Protein AF-A0A151LWP5-F1 (afdb_monomer)

Sequence (254 aa):
MNKKCLIKYIIIILLFCLIINRYRTVNIYNNEYKIKNNICFVYPYTHKYNEKRNSYLYAHYNRNNSLINTRRNNFLDKQNDNVTDYIYGLNSVYSVLKKNERTIEEVIVNKNIKLNRKIHKQNYEYIFEELKKRNVSIKYMEKYKMNELVGGFPHNDIIMKTNYRYMNNYKDFIKNIKQLPNKNNIFICLHDVYDNMNIGNVCRSIFFFGGHTIFLKKKKKINEKKNTVKIDTPILHSSVGSSEFLNFYHINNM

pLDDT: mean 79.85, std 20.79, range [30.39, 98.62]

Solvent-accessible surface area (backbone atoms only — not comparable to full-atom values): 14268 Å² total; per-residue (Å²): 134,65,70,72,57,57,53,53,53,52,52,51,51,51,52,49,51,51,49,51,51,49,52,49,51,50,48,49,52,53,44,50,51,48,50,67,71,56,61,66,88,76,69,95,70,88,68,96,77,51,62,64,59,53,51,49,52,50,52,50,51,50,51,52,49,51,54,43,50,52,35,36,51,54,40,54,56,56,45,70,78,46,72,64,33,73,36,38,18,57,49,27,46,42,32,49,62,72,66,63,82,67,61,72,67,38,33,41,32,33,64,83,67,59,62,93,77,41,92,63,38,69,59,52,52,53,44,55,51,50,32,60,77,68,70,50,49,75,44,73,37,57,62,70,59,53,30,61,74,51,17,62,54,78,24,75,63,33,36,33,37,26,54,66,53,65,38,42,56,45,67,60,50,67,74,44,57,87,70,52,91,59,93,76,70,46,74,45,75,42,76,90,72,78,53,44,53,60,54,6,47,48,34,33,53,35,47,73,74,59,27,50,41,39,35,37,56,58,82,77,57,92,88,63,84,67,89,68,46,75,59,57,52,60,25,27,43,52,12,60,14,38,43,71,76,42,45,46,25,37,35,85,78,130

Structure (mmCIF, N/CA/C/O backbone):
data_AF-A0A151LWP5-F1
#
_entry.id   AF-A0A151LWP5-F1
#
loop_
_atom_site.group_PDB
_atom_site.id
_atom_site.type_symbol
_atom_site.label_atom_id
_atom_site.label_alt_id
_atom_site.label_comp_id
_atom_site.label_asym_id
_atom_site.label_entity_id
_atom_site.label_seq_id
_atom_site.pdbx_PDB_ins_code
_atom_site.Cartn_x
_atom_site.Cartn_y
_atom_site.Cartn_z
_atom_site.occupancy
_atom_site.B_iso_or_equiv
_atom_site.auth_seq_id
_atom_site.auth_comp_id
_atom_site.auth_asym_id
_atom_site.auth_atom_id
_atom_site.pdbx_PDB_model_num
ATOM 1 N N . MET A 1 1 ? 3.432 20.991 -41.723 1.00 52.56 1 MET A N 1
ATOM 2 C CA . MET A 1 1 ? 3.165 21.315 -40.299 1.00 52.56 1 MET A CA 1
ATOM 3 C C . MET A 1 1 ? 2.741 22.776 -40.192 1.00 52.56 1 MET A C 1
ATOM 5 O O . MET A 1 1 ? 3.485 23.648 -40.617 1.00 52.56 1 MET A O 1
ATOM 9 N N . ASN A 1 2 ? 1.519 23.042 -39.723 1.00 49.91 2 ASN A N 1
ATOM 10 C CA . ASN A 1 2 ? 0.893 24.370 -39.771 1.00 49.91 2 ASN A CA 1
ATOM 11 C C . ASN A 1 2 ? 1.612 25.390 -38.865 1.00 49.91 2 ASN A C 1
ATOM 13 O O . ASN A 1 2 ? 1.639 25.209 -37.647 1.00 49.91 2 ASN A O 1
ATOM 17 N N . LYS A 1 3 ? 2.121 26.497 -39.435 1.00 53.81 3 LYS A N 1
ATOM 18 C CA . LYS A 1 3 ? 2.808 27.594 -38.709 1.00 53.81 3 LYS A CA 1
ATOM 19 C C . LYS A 1 3 ? 1.999 28.137 -37.515 1.00 53.81 3 LYS A C 1
ATOM 21 O O . LYS A 1 3 ? 2.580 28.481 -36.491 1.00 53.81 3 LYS A O 1
ATOM 26 N N . LYS A 1 4 ? 0.660 28.118 -37.591 1.00 54.16 4 LYS A N 1
ATOM 27 C CA . LYS A 1 4 ? -0.242 28.496 -36.481 1.00 54.16 4 LYS A CA 1
ATOM 28 C C . LYS A 1 4 ? -0.113 27.600 -35.239 1.00 54.16 4 LYS A C 1
ATOM 30 O O . LYS A 1 4 ? -0.320 28.075 -34.129 1.00 54.16 4 LYS A O 1
ATOM 35 N N . CYS A 1 5 ? 0.228 26.321 -35.406 1.00 50.91 5 CYS A N 1
ATOM 36 C CA . CYS A 1 5 ? 0.358 25.379 -34.294 1.00 50.91 5 CYS A CA 1
ATOM 37 C C . CYS A 1 5 ? 1.673 25.609 -33.531 1.00 50.91 5 CYS A C 1
ATOM 39 O O . CYS A 1 5 ? 1.668 25.679 -32.306 1.00 50.91 5 CYS A O 1
ATOM 41 N N . LEU A 1 6 ? 2.772 25.854 -34.257 1.00 62.44 6 LEU A N 1
ATOM 42 C CA . LEU A 1 6 ? 4.090 26.145 -33.680 1.00 62.44 6 LEU A CA 1
ATOM 43 C C . LEU A 1 6 ? 4.069 27.413 -32.807 1.00 62.44 6 LEU A C 1
ATOM 45 O O . LEU A 1 6 ? 4.574 27.407 -31.688 1.00 62.44 6 LEU A O 1
ATOM 49 N N . ILE A 1 7 ? 3.398 28.469 -33.281 1.00 61.59 7 ILE A N 1
ATOM 50 C CA . ILE A 1 7 ? 3.231 29.732 -32.542 1.00 61.59 7 ILE A CA 1
ATOM 51 C C . ILE A 1 7 ? 2.452 29.509 -31.235 1.00 61.59 7 ILE A C 1
ATOM 53 O O . ILE A 1 7 ? 2.802 30.073 -30.202 1.00 61.59 7 ILE A O 1
ATOM 57 N N . LYS A 1 8 ? 1.443 28.629 -31.243 1.00 59.72 8 LYS A N 1
ATOM 58 C CA . LYS A 1 8 ? 0.633 28.318 -30.056 1.00 59.72 8 LYS A CA 1
ATOM 59 C C . LYS A 1 8 ? 1.445 27.591 -28.974 1.00 59.72 8 LYS A C 1
ATOM 61 O O . LYS A 1 8 ? 1.316 27.925 -27.801 1.00 59.72 8 LYS A O 1
ATOM 66 N N . TYR A 1 9 ? 2.322 26.659 -29.360 1.00 62.75 9 TYR A N 1
ATOM 67 C CA . TYR A 1 9 ? 3.226 25.977 -28.422 1.00 62.75 9 TYR A CA 1
ATOM 68 C C . TYR A 1 9 ? 4.295 26.914 -27.849 1.00 62.75 9 TYR A C 1
ATOM 70 O O . TYR A 1 9 ? 4.561 26.861 -26.652 1.00 62.75 9 TYR A O 1
ATOM 78 N N . ILE A 1 10 ? 4.851 27.814 -28.666 1.00 66.50 10 ILE A N 1
ATOM 79 C CA . ILE A 1 10 ? 5.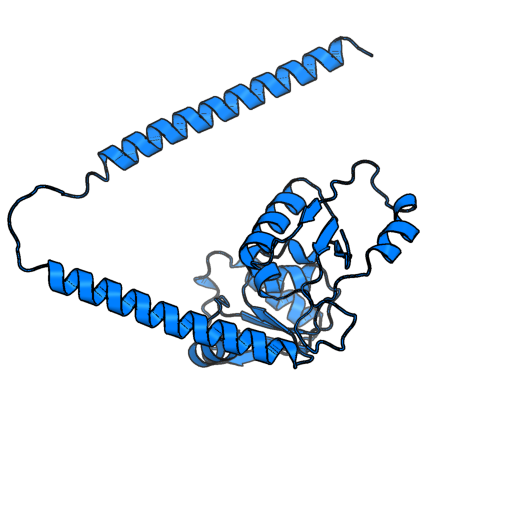821 28.822 -28.207 1.00 66.50 10 ILE A CA 1
ATOM 80 C C . ILE A 1 10 ? 5.180 29.765 -27.179 1.00 66.50 10 ILE A C 1
ATOM 82 O O . ILE A 1 10 ? 5.778 30.029 -26.138 1.00 66.50 10 ILE A O 1
ATOM 86 N N . ILE A 1 11 ? 3.939 30.205 -27.417 1.00 66.69 11 ILE A N 1
ATOM 87 C CA . ILE A 1 11 ? 3.185 31.046 -26.474 1.00 66.69 11 ILE A CA 1
ATOM 88 C C . ILE A 1 11 ? 2.922 30.305 -25.154 1.00 66.69 11 ILE A C 1
ATOM 90 O O . ILE A 1 11 ? 3.101 30.888 -24.088 1.00 66.69 11 ILE A O 1
ATOM 94 N N . ILE A 1 12 ? 2.559 29.017 -25.200 1.00 67.81 12 ILE A N 1
ATOM 95 C CA . ILE A 1 12 ? 2.340 28.200 -23.994 1.00 67.81 12 ILE A CA 1
ATOM 96 C C . ILE A 1 12 ? 3.640 28.022 -23.199 1.00 67.81 12 ILE A C 1
ATOM 98 O O . ILE A 1 12 ? 3.618 28.157 -21.978 1.00 67.81 12 ILE A O 1
ATOM 102 N N . ILE A 1 13 ? 4.773 27.780 -23.867 1.00 67.50 13 ILE A N 1
ATOM 103 C CA . ILE A 1 13 ? 6.088 27.655 -23.218 1.00 67.50 13 ILE A CA 1
ATOM 104 C C . ILE A 1 13 ? 6.502 28.984 -22.569 1.00 67.50 13 ILE A C 1
ATOM 106 O O . ILE A 1 13 ? 6.945 28.988 -21.423 1.00 67.50 13 ILE A O 1
ATOM 110 N N . LEU A 1 14 ? 6.294 30.117 -23.247 1.00 61.38 14 LEU A N 1
ATOM 111 C CA . LEU A 1 14 ? 6.552 31.453 -22.694 1.00 61.38 14 LEU A CA 1
ATOM 112 C C . LEU A 1 14 ? 5.673 31.756 -21.473 1.00 61.38 14 LEU A C 1
ATOM 114 O O . LEU A 1 14 ? 6.184 32.238 -20.463 1.00 61.38 14 LEU A O 1
ATOM 118 N N . LEU A 1 15 ? 4.382 31.415 -21.522 1.00 61.12 15 LEU A N 1
ATOM 119 C CA . LEU A 1 15 ? 3.471 31.523 -20.377 1.00 61.12 15 LEU A CA 1
ATOM 120 C C . LEU A 1 15 ? 3.922 30.639 -19.208 1.00 61.12 15 LEU A C 1
ATOM 122 O O . LEU A 1 15 ? 3.918 31.096 -18.067 1.00 61.12 15 LEU A O 1
ATOM 126 N N . PHE A 1 16 ? 4.379 29.414 -19.476 1.00 61.50 16 PHE A N 1
ATOM 127 C CA . PHE A 1 16 ? 4.900 28.515 -18.445 1.00 61.50 16 PHE A CA 1
ATOM 128 C C . PHE A 1 16 ? 6.198 29.048 -17.817 1.00 61.50 16 PHE A C 1
ATOM 130 O O . PHE A 1 16 ? 6.338 29.033 -16.596 1.00 61.50 16 PHE A O 1
ATOM 137 N N . CYS A 1 17 ? 7.114 29.597 -18.619 1.00 53.47 17 CYS A N 1
ATOM 138 C CA . CYS A 1 17 ? 8.340 30.238 -18.135 1.00 53.47 17 CYS A CA 1
ATOM 139 C C . CYS A 1 17 ? 8.052 31.486 -17.288 1.00 53.47 17 CYS A C 1
ATOM 141 O O . CYS A 1 17 ? 8.691 31.686 -16.255 1.00 53.47 17 CYS A O 1
ATOM 143 N N . LEU A 1 18 ? 7.065 32.302 -17.675 1.00 52.12 18 LEU A N 1
ATOM 144 C CA . LEU A 1 18 ? 6.624 33.462 -16.894 1.00 52.12 18 LEU A CA 1
ATOM 145 C C . LEU A 1 18 ? 5.989 33.040 -15.564 1.00 52.12 18 LEU A C 1
ATOM 147 O O . LEU A 1 18 ? 6.265 33.656 -14.536 1.00 52.12 18 LEU A O 1
ATOM 151 N N . ILE A 1 19 ? 5.197 31.964 -15.557 1.00 59.41 19 ILE A N 1
ATOM 152 C CA . ILE A 1 19 ? 4.619 31.391 -14.337 1.00 59.41 19 ILE A CA 1
ATOM 153 C C . ILE A 1 19 ? 5.728 30.860 -13.420 1.00 59.41 19 ILE A C 1
ATOM 155 O O . ILE A 1 19 ? 5.741 31.199 -12.240 1.00 59.41 19 ILE A O 1
ATOM 159 N N . ILE A 1 20 ? 6.705 30.112 -13.945 1.00 55.28 20 ILE A N 1
ATOM 160 C CA . ILE A 1 20 ? 7.851 29.608 -13.167 1.00 55.28 20 ILE A CA 1
ATOM 161 C C . ILE A 1 20 ? 8.674 30.765 -12.592 1.00 55.28 20 ILE A C 1
ATOM 163 O O . ILE A 1 20 ? 8.999 30.741 -11.406 1.00 55.28 20 ILE A O 1
ATOM 167 N N . ASN A 1 21 ? 8.966 31.803 -13.382 1.00 48.84 21 ASN A N 1
ATOM 168 C CA . ASN A 1 21 ? 9.686 32.978 -12.891 1.00 48.84 21 ASN A CA 1
ATOM 169 C C . ASN A 1 21 ? 8.892 33.735 -11.827 1.00 48.84 21 ASN A C 1
ATOM 171 O O . ASN A 1 21 ? 9.487 34.169 -10.847 1.00 48.84 21 ASN A O 1
ATOM 175 N N . ARG A 1 22 ? 7.563 33.826 -11.959 1.00 45.91 22 ARG A N 1
ATOM 176 C CA . ARG A 1 22 ? 6.686 34.437 -10.952 1.00 45.91 22 ARG A CA 1
ATOM 177 C C . ARG A 1 22 ? 6.619 33.607 -9.667 1.00 45.91 22 ARG A C 1
ATOM 179 O O . ARG A 1 22 ? 6.663 34.173 -8.585 1.00 45.91 22 ARG A O 1
ATOM 186 N N . TYR A 1 23 ? 6.593 32.276 -9.752 1.00 46.41 2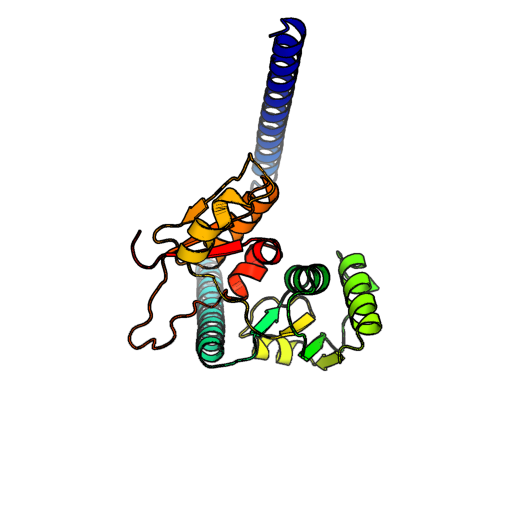3 TYR A N 1
ATOM 187 C CA . TYR A 1 23 ? 6.716 31.402 -8.577 1.00 46.41 23 TYR A CA 1
ATOM 188 C C . TYR A 1 23 ? 8.102 31.484 -7.939 1.00 46.41 23 TYR A C 1
ATOM 190 O O . TYR A 1 23 ? 8.222 31.400 -6.720 1.00 46.41 23 TYR A O 1
ATOM 198 N N . ARG A 1 24 ? 9.150 31.682 -8.741 1.00 43.81 24 ARG A N 1
ATOM 199 C CA . ARG A 1 24 ? 10.521 31.839 -8.260 1.00 43.81 24 ARG A CA 1
ATOM 200 C C . ARG A 1 24 ? 10.714 33.184 -7.559 1.00 43.81 24 ARG A C 1
ATOM 202 O O . ARG A 1 24 ? 11.267 33.188 -6.468 1.00 43.81 24 ARG A O 1
ATOM 209 N N . THR A 1 25 ? 10.192 34.290 -8.094 1.00 45.97 25 THR A N 1
ATOM 210 C CA . THR A 1 25 ? 10.205 35.596 -7.410 1.00 45.97 25 THR A CA 1
ATOM 211 C C . THR A 1 25 ? 9.290 35.624 -6.193 1.00 45.97 25 THR A C 1
ATOM 213 O O . THR A 1 25 ? 9.705 36.147 -5.170 1.00 45.97 25 THR A O 1
ATOM 216 N N . VAL A 1 26 ? 8.109 34.996 -6.229 1.00 43.69 26 VAL A N 1
ATOM 217 C CA . VAL A 1 26 ? 7.242 34.850 -5.042 1.00 43.69 26 VAL A CA 1
ATOM 218 C C . VAL A 1 26 ? 7.896 33.969 -3.975 1.00 43.69 26 VAL A C 1
ATOM 220 O O . VAL A 1 26 ? 7.798 34.289 -2.797 1.00 43.69 26 VAL A O 1
ATOM 223 N N . ASN A 1 27 ? 8.618 32.906 -4.343 1.00 43.56 27 ASN A N 1
ATOM 224 C CA . ASN A 1 27 ? 9.391 32.110 -3.384 1.00 43.56 27 ASN A CA 1
ATOM 225 C C . ASN A 1 27 ? 10.617 32.856 -2.855 1.00 43.56 27 ASN A C 1
ATOM 227 O O . ASN A 1 27 ? 10.945 32.671 -1.690 1.00 43.56 27 ASN A O 1
ATOM 231 N N . ILE A 1 28 ? 11.275 33.697 -3.659 1.00 47.34 28 ILE A N 1
ATOM 232 C CA . ILE A 1 28 ? 12.371 34.561 -3.195 1.00 47.34 28 ILE A CA 1
ATOM 233 C C . ILE A 1 28 ? 11.826 35.622 -2.237 1.00 47.34 28 ILE A C 1
ATOM 235 O O . ILE A 1 28 ? 12.348 35.727 -1.140 1.00 47.34 28 ILE A O 1
ATOM 239 N N . TYR A 1 29 ? 10.728 36.310 -2.565 1.00 42.03 29 TYR A N 1
ATOM 240 C CA . TYR A 1 29 ? 10.085 37.281 -1.672 1.00 42.03 29 TYR A CA 1
ATOM 241 C C . TYR A 1 29 ? 9.535 36.628 -0.402 1.00 42.03 29 TYR A C 1
ATOM 243 O O . TYR A 1 29 ? 9.745 37.150 0.685 1.00 42.03 29 TYR A O 1
ATOM 251 N N . ASN A 1 30 ? 8.880 35.467 -0.495 1.00 40.59 30 ASN A N 1
ATOM 252 C CA . ASN A 1 30 ? 8.378 34.749 0.678 1.00 40.59 30 ASN A CA 1
ATOM 253 C C . ASN A 1 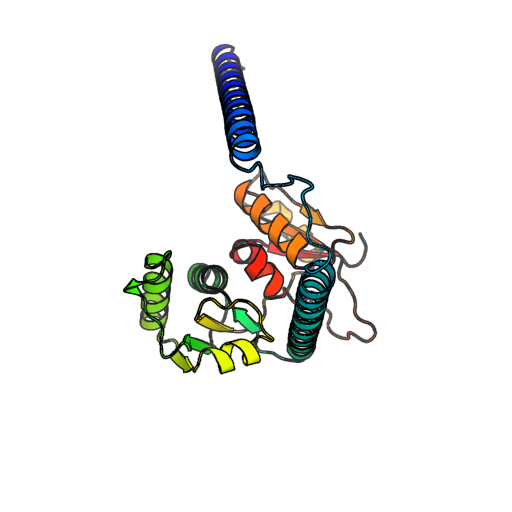30 ? 9.508 34.147 1.514 1.00 40.59 30 ASN A C 1
ATOM 255 O O . ASN A 1 30 ? 9.351 34.060 2.729 1.00 40.59 30 ASN A O 1
ATOM 259 N N . ASN A 1 31 ? 10.634 33.751 0.907 1.00 42.53 31 ASN A N 1
ATOM 260 C CA . ASN A 1 31 ? 11.829 33.352 1.645 1.00 42.53 31 ASN A CA 1
ATOM 261 C C . ASN A 1 31 ? 12.539 34.561 2.249 1.00 42.53 31 ASN A C 1
ATOM 263 O O . ASN A 1 31 ? 12.926 34.460 3.396 1.00 42.53 31 ASN A O 1
ATOM 267 N N . GLU A 1 32 ? 12.653 35.708 1.580 1.00 40.09 32 GLU A N 1
ATOM 268 C CA . GLU A 1 32 ? 13.216 36.934 2.162 1.00 40.09 32 GLU A CA 1
ATOM 269 C C . GLU A 1 32 ? 12.338 37.485 3.292 1.00 40.09 32 GLU A C 1
ATOM 271 O O . GLU A 1 32 ? 12.867 37.877 4.327 1.00 40.09 32 GLU A O 1
ATOM 276 N N . TYR A 1 33 ? 11.008 37.438 3.162 1.00 32.94 33 TYR A N 1
ATOM 277 C CA . TYR A 1 33 ? 10.078 37.768 4.247 1.00 32.94 33 TYR A CA 1
ATOM 278 C C . TYR A 1 33 ? 10.104 36.721 5.368 1.00 32.94 33 TYR A C 1
ATOM 280 O O . TYR A 1 33 ? 10.048 37.095 6.536 1.00 32.94 33 TYR A O 1
ATOM 288 N N . LYS A 1 34 ? 10.256 35.420 5.066 1.00 37.66 34 LYS A N 1
ATOM 289 C CA . LYS A 1 34 ? 10.493 34.391 6.098 1.00 37.66 34 LYS A CA 1
ATOM 290 C C . LYS A 1 34 ? 11.865 34.512 6.744 1.00 37.66 34 LYS A C 1
ATOM 292 O O . LYS A 1 34 ? 11.968 34.178 7.910 1.00 37.66 34 LYS A O 1
ATOM 297 N N . ILE A 1 35 ? 12.894 34.967 6.038 1.00 40.69 35 ILE A N 1
ATOM 298 C CA . ILE A 1 35 ? 14.253 35.152 6.560 1.00 40.69 35 ILE A CA 1
ATOM 299 C C . ILE A 1 35 ? 14.313 36.434 7.401 1.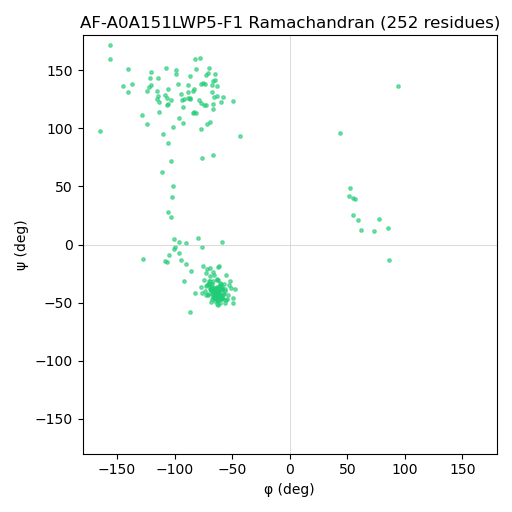00 40.69 35 ILE A C 1
ATOM 301 O O . ILE A 1 35 ? 14.927 36.417 8.460 1.00 40.69 35 ILE A O 1
ATOM 305 N N . LYS A 1 36 ? 13.602 37.505 7.016 1.00 37.91 36 LYS A N 1
ATOM 306 C CA . LYS A 1 36 ? 13.455 38.724 7.832 1.00 37.91 36 LYS A CA 1
ATOM 307 C C . LYS A 1 36 ? 12.558 38.521 9.059 1.00 37.91 36 LYS A C 1
ATOM 309 O O . LYS A 1 36 ? 12.863 39.074 10.108 1.00 37.91 36 LYS A O 1
ATOM 314 N N . ASN A 1 37 ? 11.513 37.692 8.970 1.00 35.78 37 ASN A N 1
ATOM 315 C CA . ASN A 1 37 ? 10.633 37.395 10.112 1.00 35.78 37 ASN A CA 1
ATOM 316 C C . ASN A 1 37 ? 11.095 36.190 10.956 1.00 35.78 37 ASN A C 1
ATOM 318 O O . ASN A 1 37 ? 10.676 36.067 12.101 1.00 35.78 37 ASN A O 1
ATOM 322 N N . ASN A 1 38 ? 11.993 35.345 10.433 1.00 35.91 38 ASN A N 1
ATOM 323 C CA . ASN A 1 38 ? 12.778 34.365 11.195 1.00 35.91 38 ASN A CA 1
ATOM 324 C C . ASN A 1 38 ? 14.212 34.860 11.411 1.00 35.91 38 ASN A C 1
ATOM 326 O O . ASN A 1 38 ? 15.159 34.068 11.401 1.00 35.91 38 ASN A O 1
ATOM 330 N N . ILE A 1 39 ? 14.375 36.151 11.705 1.00 31.69 39 ILE A N 1
ATOM 331 C CA . ILE A 1 39 ? 15.442 36.566 12.613 1.00 31.69 39 ILE A CA 1
ATOM 332 C C . ILE A 1 39 ? 15.051 35.982 13.976 1.00 31.69 39 ILE A C 1
ATOM 334 O O . ILE A 1 39 ? 14.491 36.638 14.851 1.00 31.69 39 ILE A O 1
ATOM 338 N N . CYS A 1 40 ? 15.285 34.675 14.125 1.00 32.25 40 CYS A N 1
ATOM 339 C CA . CYS A 1 40 ? 15.505 34.082 15.423 1.00 32.25 40 CYS A CA 1
ATOM 340 C C . CYS A 1 40 ? 16.559 34.952 16.093 1.00 32.25 40 CYS A C 1
ATOM 342 O O . CYS A 1 40 ? 17.634 35.159 15.533 1.00 32.25 40 CYS A O 1
ATOM 344 N N . PHE A 1 41 ? 16.211 35.472 17.264 1.00 32.56 41 PHE A N 1
ATOM 345 C CA . PHE A 1 41 ? 17.116 36.108 18.201 1.00 32.56 41 PHE A CA 1
ATOM 346 C C . PHE A 1 41 ? 18.409 35.290 18.329 1.00 32.56 41 PHE A C 1
ATOM 348 O O . PHE A 1 41 ? 18.508 34.366 19.130 1.00 32.56 41 PHE A O 1
ATOM 355 N N . VAL A 1 42 ? 19.411 35.655 17.538 1.00 30.39 42 VAL A N 1
ATOM 356 C CA . VAL A 1 42 ? 20.820 35.422 17.833 1.00 30.39 42 VAL A CA 1
ATOM 357 C C . VAL A 1 42 ? 21.403 36.801 18.104 1.00 30.39 42 VAL A C 1
ATOM 359 O O . VAL A 1 42 ? 22.249 37.310 17.380 1.00 30.39 42 VAL A O 1
ATOM 362 N N . TYR A 1 43 ? 20.886 37.440 19.153 1.00 30.83 43 TYR A N 1
ATOM 363 C CA . TYR A 1 43 ? 21.697 38.390 19.895 1.00 30.83 43 TYR A CA 1
ATOM 364 C C . TYR A 1 43 ? 22.671 37.547 20.724 1.00 30.83 43 TYR A C 1
ATOM 366 O O . TYR A 1 43 ? 22.212 36.724 21.524 1.00 30.83 43 TYR A O 1
ATOM 374 N N . PRO A 1 44 ? 23.995 37.695 20.555 1.00 33.78 44 PRO A N 1
ATOM 375 C CA . PRO A 1 44 ? 24.964 37.041 21.414 1.00 33.78 44 PRO A CA 1
ATOM 376 C C . PRO A 1 44 ? 25.002 37.805 22.740 1.00 33.78 44 PRO A C 1
ATOM 378 O O . PRO A 1 44 ? 25.923 38.562 23.013 1.00 33.78 44 PRO A O 1
ATOM 381 N N . TYR A 1 45 ? 23.969 37.629 23.561 1.00 31.19 45 TYR A N 1
ATOM 382 C CA . TYR A 1 45 ? 23.949 38.100 24.939 1.00 31.19 45 TYR A CA 1
ATOM 383 C C . TYR A 1 45 ? 23.668 36.919 25.869 1.00 31.19 45 TYR A C 1
ATOM 385 O O . TYR A 1 45 ? 22.563 36.396 25.960 1.00 31.19 45 TYR A O 1
ATOM 393 N N . THR A 1 46 ? 24.757 36.481 26.505 1.00 40.59 46 THR A N 1
ATOM 394 C CA . THR A 1 46 ? 24.831 35.864 27.836 1.00 40.59 46 THR A CA 1
ATOM 395 C C . THR A 1 46 ? 23.769 34.815 28.189 1.00 40.59 46 THR A C 1
ATOM 397 O O . THR A 1 46 ? 22.745 35.154 28.759 1.00 40.59 46 THR A O 1
ATOM 400 N N . HIS A 1 47 ? 24.077 33.522 28.012 1.00 34.75 47 HIS A N 1
ATOM 401 C CA . HIS A 1 47 ? 23.741 32.494 29.013 1.00 34.75 47 HIS A CA 1
ATOM 402 C C . HIS A 1 47 ? 24.515 31.186 28.765 1.00 34.75 47 HIS A C 1
ATOM 404 O O . HIS A 1 47 ? 24.081 30.298 28.035 1.00 34.75 47 HIS A O 1
ATOM 410 N N . LYS A 1 48 ? 25.627 31.015 29.492 1.00 41.69 48 LYS A N 1
ATOM 411 C CA . LYS A 1 48 ? 26.415 29.768 29.636 1.00 41.69 48 LYS A CA 1
ATOM 412 C C . LYS A 1 48 ? 25.616 28.568 30.206 1.00 41.69 48 LYS A C 1
ATOM 414 O O . LYS A 1 48 ? 26.173 27.497 30.409 1.00 41.69 48 LYS A O 1
ATOM 419 N N . TYR A 1 49 ? 24.318 28.733 30.479 1.00 41.72 49 TYR A N 1
ATOM 420 C CA . TYR A 1 49 ? 23.454 27.759 31.158 1.00 41.72 49 TYR A CA 1
ATOM 421 C C . TYR A 1 49 ? 22.625 26.855 30.218 1.00 41.72 49 TYR A C 1
ATOM 423 O O . TYR A 1 49 ? 22.014 25.900 30.694 1.00 41.72 49 TYR A O 1
ATOM 431 N N . ASN A 1 50 ? 22.615 27.093 28.896 1.00 50.06 50 ASN A N 1
ATOM 432 C CA . ASN A 1 50 ? 21.721 26.383 27.956 1.00 50.06 50 ASN A CA 1
ATOM 433 C C . ASN A 1 50 ? 22.375 25.307 27.068 1.00 50.06 50 ASN A C 1
ATOM 435 O O . ASN A 1 50 ? 21.667 24.526 26.432 1.00 50.06 50 ASN A O 1
ATOM 439 N N . GLU A 1 51 ? 23.703 25.197 27.047 1.00 47.91 51 GLU A N 1
ATOM 440 C CA . GLU A 1 51 ? 24.406 24.221 26.198 1.00 47.91 51 GLU A CA 1
ATOM 441 C C . GLU A 1 51 ? 24.124 22.770 26.611 1.00 47.91 51 GLU A C 1
ATOM 443 O O . GLU A 1 51 ? 23.843 21.920 25.768 1.00 47.91 51 GLU A O 1
ATOM 448 N N . LYS A 1 52 ? 24.095 22.499 27.925 1.00 51.53 52 LYS A N 1
ATOM 449 C CA . LYS A 1 52 ? 23.771 21.170 28.463 1.00 51.53 52 LYS A CA 1
ATOM 450 C C . LYS A 1 52 ? 22.341 20.758 28.122 1.00 51.53 52 LYS A C 1
ATOM 452 O O . LYS A 1 52 ? 22.115 19.642 27.680 1.00 51.53 52 LYS A O 1
ATOM 457 N N . ARG A 1 53 ? 21.353 21.644 28.287 1.00 48.69 53 ARG A N 1
ATOM 458 C CA . ARG A 1 53 ? 19.946 21.312 28.001 1.00 48.69 53 ARG A CA 1
ATOM 459 C C . ARG A 1 53 ? 19.733 21.006 26.516 1.00 48.69 53 ARG A C 1
ATOM 461 O O . ARG A 1 53 ? 19.057 20.032 26.197 1.00 48.69 53 ARG A O 1
ATOM 468 N N . ASN A 1 54 ? 20.354 21.778 25.626 1.00 50.84 54 ASN A N 1
ATOM 469 C CA . ASN A 1 54 ? 20.291 21.536 24.186 1.00 50.84 54 ASN A CA 1
ATOM 470 C C . ASN A 1 54 ? 21.009 20.242 23.781 1.00 50.84 54 ASN A C 1
ATOM 472 O O . ASN A 1 54 ? 20.469 19.482 22.977 1.00 50.84 54 ASN A O 1
ATOM 476 N N . SER A 1 55 ? 22.163 19.930 24.378 1.00 56.31 55 SER A N 1
ATOM 477 C CA . SER A 1 55 ? 22.860 18.667 24.117 1.00 56.31 55 SER A CA 1
ATOM 478 C C . SER A 1 55 ? 22.101 17.453 24.663 1.00 56.31 55 SER A C 1
ATOM 480 O O . SER A 1 55 ? 22.009 16.442 23.970 1.00 56.31 55 SER A O 1
ATOM 482 N N . TYR A 1 56 ? 21.462 17.559 25.834 1.00 52.97 56 TYR A N 1
ATOM 483 C CA . TYR A 1 56 ? 20.570 16.521 26.364 1.00 52.97 56 TYR A CA 1
ATOM 484 C C . TYR A 1 56 ? 19.343 16.308 25.477 1.00 52.97 56 TYR A C 1
ATOM 486 O O . TYR A 1 56 ? 19.005 15.162 25.187 1.00 52.97 56 TYR A O 1
ATOM 494 N N . LEU A 1 57 ? 18.690 17.378 25.014 1.00 48.16 57 LEU A N 1
ATOM 495 C CA . LEU A 1 57 ? 17.540 17.275 24.110 1.00 48.16 57 LEU A CA 1
ATOM 496 C C . LEU A 1 57 ? 17.940 16.649 22.771 1.00 48.16 57 LEU A C 1
ATOM 498 O O . LEU A 1 57 ? 17.231 15.774 22.279 1.00 48.16 57 LEU A O 1
ATOM 502 N N . TYR A 1 58 ? 19.095 17.028 22.223 1.00 51.09 58 TYR A N 1
ATOM 503 C CA . TYR A 1 58 ? 19.632 16.455 20.990 1.00 51.09 58 TYR A CA 1
ATOM 504 C C . TYR A 1 58 ? 20.019 14.976 21.157 1.00 51.09 58 TYR A C 1
ATOM 506 O O . TYR A 1 58 ? 19.639 14.133 20.345 1.00 51.09 58 TYR A O 1
ATOM 514 N N . ALA A 1 59 ? 20.700 14.620 22.250 1.00 48.19 59 ALA A N 1
ATOM 515 C CA . ALA A 1 59 ? 21.053 13.237 22.566 1.00 48.19 59 ALA A CA 1
ATOM 516 C C . ALA A 1 59 ? 19.811 12.367 22.822 1.00 48.19 59 ALA A C 1
ATOM 518 O O . ALA A 1 59 ? 19.742 11.231 22.352 1.00 48.19 59 ALA A O 1
ATOM 519 N N . HIS A 1 60 ? 18.807 12.897 23.524 1.00 47.00 60 HIS A N 1
ATOM 520 C CA . HIS A 1 60 ? 17.533 12.221 23.765 1.00 47.00 60 HIS A CA 1
ATOM 521 C C . HIS A 1 60 ? 16.740 12.035 22.463 1.00 47.00 60 HIS A C 1
ATOM 523 O O . HIS A 1 60 ? 16.230 10.946 22.202 1.00 47.00 60 HIS A O 1
ATOM 529 N N . TYR A 1 61 ? 16.697 13.057 21.604 1.00 56.75 61 TYR A N 1
ATOM 530 C CA . TYR A 1 61 ? 16.104 12.975 20.269 1.00 56.75 61 TYR A CA 1
ATOM 531 C C . TYR A 1 61 ? 16.789 11.900 19.409 1.00 56.75 61 TYR A C 1
ATOM 533 O O . TYR A 1 61 ? 16.113 11.043 18.836 1.00 56.75 61 TYR A O 1
ATOM 541 N N . ASN A 1 62 ? 18.124 11.866 19.397 1.00 58.75 62 ASN A N 1
ATOM 542 C CA . ASN A 1 62 ? 18.896 10.853 18.674 1.00 58.75 62 ASN A CA 1
ATOM 543 C C . ASN A 1 62 ? 18.690 9.436 19.229 1.00 58.75 62 ASN A C 1
ATOM 545 O O . ASN A 1 62 ? 18.504 8.501 18.450 1.00 58.75 62 ASN A O 1
ATOM 549 N N . ARG A 1 63 ? 18.655 9.257 20.558 1.00 58.16 63 ARG A N 1
ATOM 550 C CA . ARG A 1 63 ? 18.365 7.952 21.184 1.00 58.16 63 ARG A CA 1
ATOM 551 C C . ARG A 1 63 ? 16.962 7.456 20.842 1.00 58.16 63 ARG A C 1
ATOM 553 O O . ARG A 1 63 ? 16.811 6.301 20.454 1.00 58.16 63 ARG A O 1
ATOM 560 N N . ASN A 1 64 ? 15.952 8.322 20.917 1.00 66.38 64 ASN A N 1
ATOM 561 C CA . ASN A 1 64 ? 14.579 7.953 20.570 1.00 66.38 64 ASN A CA 1
ATOM 562 C C . ASN A 1 64 ? 14.442 7.578 19.092 1.00 66.38 64 ASN A C 1
ATOM 564 O O . ASN A 1 64 ? 13.793 6.582 18.777 1.00 66.38 64 ASN A O 1
ATOM 568 N N . ASN A 1 65 ? 15.105 8.305 18.190 1.00 71.06 65 ASN A N 1
ATOM 569 C CA . ASN A 1 65 ? 15.136 7.947 16.772 1.00 71.06 6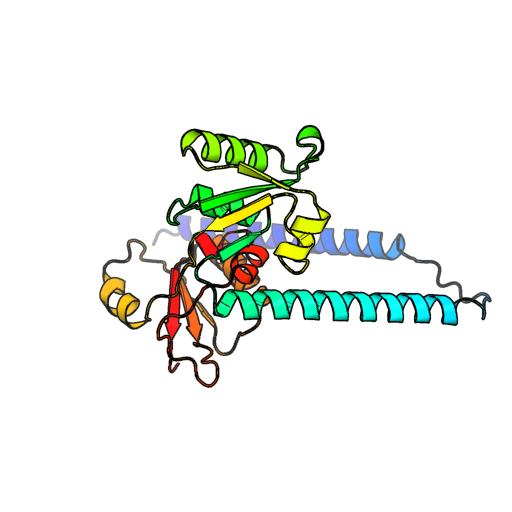5 ASN A CA 1
ATOM 570 C C . ASN A 1 65 ? 15.855 6.620 16.519 1.00 71.06 65 ASN A C 1
ATOM 572 O O . ASN A 1 65 ? 15.363 5.814 15.733 1.00 71.06 65 ASN A O 1
ATOM 576 N N . SER A 1 66 ? 16.965 6.350 17.211 1.00 74.06 66 SER A N 1
ATOM 577 C CA . SER A 1 66 ? 17.656 5.057 17.123 1.00 74.06 66 SER A CA 1
ATOM 578 C C . SER A 1 66 ? 16.749 3.898 17.557 1.00 74.06 66 SER A C 1
ATOM 580 O O . SER A 1 66 ? 16.619 2.902 16.840 1.00 74.06 66 SER A O 1
ATOM 582 N N . LEU A 1 67 ? 16.026 4.057 18.672 1.00 85.06 67 LEU A N 1
ATOM 583 C CA . LEU A 1 67 ? 15.068 3.059 19.158 1.00 85.06 67 LEU A CA 1
ATOM 584 C C . LEU A 1 67 ? 13.909 2.846 18.174 1.00 85.06 67 LEU A C 1
ATOM 586 O O . LEU A 1 67 ? 13.527 1.705 17.913 1.00 85.06 67 LEU A O 1
ATOM 590 N N . ILE A 1 68 ? 13.363 3.919 17.595 1.00 86.25 68 ILE A N 1
ATOM 591 C CA . ILE A 1 68 ? 12.296 3.836 16.586 1.00 86.25 68 ILE A CA 1
ATOM 592 C C . ILE A 1 68 ? 12.802 3.148 15.315 1.00 86.25 68 ILE A C 1
ATOM 594 O O . ILE A 1 68 ? 12.134 2.254 14.805 1.00 86.25 68 ILE A O 1
ATOM 598 N N . ASN A 1 69 ? 13.981 3.517 14.814 1.00 87.81 69 ASN A N 1
ATOM 599 C CA . ASN A 1 69 ? 14.564 2.904 13.621 1.00 87.81 69 ASN A CA 1
ATOM 600 C C . ASN A 1 69 ? 14.838 1.414 13.840 1.00 87.81 69 ASN A C 1
ATOM 602 O O . ASN A 1 69 ? 14.502 0.602 12.984 1.00 87.81 69 ASN A O 1
ATOM 606 N N . THR A 1 70 ? 15.344 1.044 15.018 1.00 89.56 70 THR A N 1
ATOM 607 C CA . THR A 1 70 ? 15.516 -0.361 15.411 1.00 89.56 70 THR A CA 1
ATOM 608 C C . THR A 1 70 ? 14.177 -1.103 15.394 1.00 89.56 70 THR A C 1
ATOM 610 O O . THR A 1 70 ? 14.075 -2.177 14.808 1.00 89.56 70 THR A O 1
ATOM 613 N N . ARG A 1 71 ? 13.110 -0.518 15.960 1.00 91.81 71 ARG A N 1
ATOM 614 C CA . ARG A 1 71 ? 11.763 -1.120 15.935 1.00 91.81 71 ARG A CA 1
ATOM 615 C C . ARG A 1 71 ? 11.216 -1.274 14.515 1.00 91.81 71 ARG A C 1
ATOM 617 O O . ARG A 1 71 ? 10.653 -2.322 14.206 1.00 91.81 71 ARG A O 1
ATOM 624 N N . ARG A 1 72 ? 11.402 -0.270 13.653 1.00 92.75 72 ARG A N 1
ATOM 625 C CA . ARG A 1 72 ? 10.984 -0.311 12.243 1.00 92.75 72 ARG A CA 1
ATOM 626 C C . ARG A 1 72 ? 11.731 -1.385 11.463 1.00 92.75 72 ARG A C 1
ATOM 628 O O . ARG A 1 72 ? 11.088 -2.158 10.764 1.00 92.75 72 ARG A O 1
ATOM 635 N N . ASN A 1 73 ? 13.049 -1.474 11.625 1.00 90.38 73 ASN A N 1
ATOM 636 C CA . ASN A 1 73 ? 13.862 -2.500 10.973 1.00 90.38 73 ASN A CA 1
ATOM 637 C C . ASN A 1 73 ? 13.454 -3.900 11.442 1.00 90.38 73 ASN A C 1
ATOM 639 O O . ASN A 1 73 ? 13.148 -4.746 10.611 1.00 90.38 73 ASN A O 1
ATOM 643 N N . ASN A 1 74 ? 13.300 -4.104 12.754 1.00 91.31 74 ASN A N 1
ATOM 644 C CA . ASN A 1 74 ? 12.820 -5.372 13.309 1.00 91.31 74 ASN A CA 1
ATOM 645 C C . ASN A 1 74 ? 11.433 -5.757 12.773 1.00 91.31 74 ASN A C 1
ATOM 647 O O . ASN A 1 74 ? 11.159 -6.933 12.541 1.00 91.31 74 ASN A O 1
ATOM 651 N N . PHE A 1 75 ? 10.538 -4.782 12.592 1.00 92.19 75 PHE A N 1
ATOM 652 C CA . PHE A 1 75 ? 9.238 -5.016 11.968 1.00 92.19 75 PHE A CA 1
ATOM 653 C C . PHE A 1 75 ? 9.388 -5.445 10.500 1.00 92.19 75 PHE A C 1
ATOM 655 O O . PHE A 1 75 ? 8.811 -6.459 10.117 1.00 92.19 75 PHE A O 1
ATOM 662 N N . LEU A 1 76 ? 10.187 -4.736 9.697 1.00 89.00 76 LEU A N 1
ATOM 663 C CA . LEU A 1 76 ? 10.411 -5.078 8.286 1.00 89.00 76 LEU A CA 1
ATOM 664 C C . LEU A 1 76 ? 11.093 -6.441 8.114 1.00 89.00 76 LEU A C 1
ATOM 666 O O . LEU A 1 76 ? 10.744 -7.196 7.209 1.00 89.00 76 LEU A O 1
ATOM 670 N N . ASP A 1 77 ? 12.016 -6.799 9.003 1.00 86.31 77 ASP A N 1
ATOM 671 C CA . ASP A 1 77 ? 12.643 -8.117 8.983 1.00 86.31 77 ASP A CA 1
ATOM 672 C C . ASP A 1 77 ? 11.631 -9.222 9.293 1.00 86.31 77 ASP A C 1
ATOM 674 O O . ASP A 1 77 ? 11.524 -10.165 8.514 1.00 86.31 77 ASP A O 1
ATOM 678 N N . LYS A 1 78 ? 10.775 -9.049 10.311 1.00 86.38 78 LYS A N 1
ATOM 679 C CA . LYS A 1 78 ? 9.657 -9.976 10.572 1.00 86.38 78 LYS A CA 1
ATOM 680 C C . LYS A 1 78 ? 8.687 -10.077 9.391 1.00 86.38 78 LYS A C 1
ATOM 682 O O . LYS A 1 78 ? 8.100 -11.129 9.158 1.00 86.38 78 LYS A O 1
ATOM 687 N N . GLN A 1 79 ? 8.466 -8.993 8.653 1.00 82.50 79 GLN A N 1
ATOM 688 C CA . GLN A 1 79 ? 7.590 -8.972 7.476 1.00 82.50 79 GLN A CA 1
ATOM 689 C C . GLN A 1 79 ? 8.168 -9.768 6.290 1.00 82.50 79 GLN A C 1
ATOM 691 O O . GLN A 1 79 ? 7.420 -10.345 5.496 1.00 82.50 79 GLN A O 1
ATOM 696 N N . ASN A 1 80 ? 9.493 -9.901 6.186 1.00 76.69 80 ASN A N 1
ATOM 697 C CA . ASN A 1 80 ? 10.100 -10.722 5.134 1.00 76.69 80 ASN A CA 1
ATOM 698 C C . ASN A 1 80 ? 9.692 -12.199 5.237 1.00 76.69 80 ASN A C 1
ATOM 700 O O . ASN A 1 80 ? 9.430 -12.827 4.203 1.00 76.69 80 ASN A O 1
ATOM 704 N N . ASP A 1 81 ? 9.534 -12.706 6.459 1.00 75.94 81 ASP A N 1
ATOM 705 C CA . ASP A 1 81 ? 9.179 -14.103 6.727 1.00 75.94 81 ASP A CA 1
ATOM 706 C C . ASP A 1 81 ? 7.665 -14.358 6.708 1.00 75.94 81 ASP A C 1
ATOM 708 O O . ASP A 1 81 ? 7.224 -15.475 6.437 1.00 75.94 81 ASP A O 1
ATOM 712 N N . ASN A 1 82 ? 6.855 -13.319 6.919 1.00 76.31 82 ASN A N 1
ATOM 713 C CA . ASN A 1 82 ? 5.399 -13.422 6.945 1.00 76.31 82 ASN A CA 1
ATOM 714 C C . ASN A 1 82 ? 4.760 -13.410 5.542 1.00 76.31 82 ASN A C 1
ATOM 716 O O . ASN A 1 82 ? 5.345 -12.958 4.547 1.00 76.31 82 ASN A O 1
ATOM 720 N N . VAL A 1 83 ? 3.525 -13.921 5.476 1.00 83.56 83 VAL A N 1
ATOM 721 C CA . VAL A 1 83 ? 2.668 -13.918 4.272 1.00 83.56 83 VAL A CA 1
ATOM 722 C C . VAL A 1 83 ? 1.771 -12.675 4.222 1.00 83.56 83 VAL A C 1
ATOM 724 O O . VAL A 1 83 ? 1.493 -12.170 3.134 1.00 83.56 83 VAL A O 1
ATOM 727 N N . THR A 1 84 ? 1.377 -12.154 5.385 1.00 91.81 84 THR A N 1
ATOM 728 C CA . THR A 1 84 ? 0.517 -10.972 5.521 1.00 91.81 84 THR A CA 1
ATOM 729 C C . THR A 1 84 ? 1.336 -9.682 5.538 1.00 91.81 84 THR A C 1
ATOM 731 O O . THR A 1 84 ? 2.224 -9.511 6.377 1.00 91.81 84 THR A O 1
ATOM 734 N N . ASP A 1 85 ? 0.979 -8.766 4.644 1.00 94.69 85 ASP A N 1
ATOM 735 C CA . ASP A 1 85 ? 1.454 -7.389 4.549 1.00 94.69 85 ASP A CA 1
ATOM 736 C C . ASP A 1 85 ? 0.580 -6.465 5.410 1.00 94.69 85 ASP A C 1
ATOM 738 O O . ASP A 1 85 ? -0.652 -6.565 5.423 1.00 94.69 85 ASP A O 1
ATOM 742 N N . TYR A 1 86 ? 1.226 -5.549 6.126 1.00 97.25 86 TYR A N 1
ATOM 743 C CA . TYR A 1 86 ? 0.570 -4.575 6.996 1.00 97.25 86 TYR A CA 1
ATOM 744 C C . TYR A 1 86 ? 0.692 -3.186 6.386 1.00 97.25 86 TYR A C 1
ATOM 746 O O . TYR A 1 86 ? 1.669 -2.470 6.609 1.00 97.25 86 TYR A O 1
ATOM 754 N N . ILE A 1 87 ? -0.341 -2.783 5.658 1.00 97.56 87 ILE A N 1
ATOM 755 C CA . ILE A 1 87 ? -0.406 -1.490 4.995 1.00 97.56 87 ILE A CA 1
ATOM 756 C C . ILE A 1 87 ? -0.822 -0.424 5.998 1.00 97.56 87 ILE A C 1
ATOM 758 O O . ILE A 1 87 ? -1.954 -0.398 6.476 1.00 97.56 87 ILE A O 1
ATOM 762 N N . TYR A 1 88 ? 0.091 0.490 6.304 1.00 97.62 88 TYR A N 1
ATOM 763 C CA . TYR A 1 88 ? -0.152 1.609 7.206 1.00 97.62 88 TYR A CA 1
ATOM 764 C C . TYR A 1 88 ? -0.249 2.937 6.452 1.00 97.62 88 TYR A C 1
ATOM 766 O O . TYR A 1 88 ? 0.358 3.136 5.395 1.00 97.62 88 TYR A O 1
ATOM 774 N N . GLY A 1 89 ? -1.002 3.868 7.037 1.00 95.88 89 GLY A N 1
ATOM 775 C CA . GLY A 1 89 ? -1.172 5.222 6.527 1.00 95.88 89 GLY A CA 1
ATOM 776 C C . GLY A 1 89 ? -2.408 5.369 5.644 1.00 95.88 89 GLY A C 1
ATOM 777 O O . GLY A 1 89 ? -2.678 4.560 4.760 1.00 95.88 89 GLY A O 1
ATOM 778 N N . LEU A 1 90 ? -3.137 6.463 5.869 1.00 97.75 90 LEU A N 1
ATOM 779 C CA . LEU A 1 90 ? -4.412 6.769 5.215 1.00 97.75 90 LEU A CA 1
ATOM 780 C C . LEU A 1 90 ? -4.379 6.627 3.685 1.00 97.75 90 LEU A C 1
ATOM 782 O O . LEU A 1 90 ? -5.237 5.964 3.113 1.00 97.75 90 LEU A O 1
ATOM 786 N N . ASN A 1 91 ? -3.391 7.234 3.024 1.00 97.94 91 ASN A N 1
ATOM 787 C CA . ASN A 1 91 ? -3.324 7.249 1.558 1.00 97.94 91 ASN A CA 1
ATOM 788 C C . ASN A 1 91 ? -2.901 5.894 0.976 1.00 97.94 91 ASN A C 1
ATOM 790 O O . ASN A 1 91 ? -3.360 5.528 -0.106 1.00 97.94 91 ASN A O 1
ATOM 794 N N . SER A 1 92 ? -2.086 5.129 1.707 1.00 98.19 92 SER A N 1
ATOM 795 C CA . SER A 1 92 ? -1.733 3.753 1.350 1.00 98.19 92 SER A CA 1
ATOM 796 C C . SER A 1 92 ? -2.986 2.874 1.333 1.00 98.19 92 SER A C 1
ATOM 798 O O . SER A 1 92 ? -3.291 2.246 0.324 1.00 98.19 92 SER A O 1
ATOM 800 N N . VAL A 1 93 ? -3.759 2.907 2.427 1.00 98.38 93 VAL A N 1
ATOM 801 C CA . VAL A 1 93 ? -5.007 2.144 2.588 1.00 98.38 93 VAL A CA 1
ATOM 802 C C . VAL A 1 93 ? -6.048 2.560 1.547 1.00 98.38 93 VAL A C 1
ATOM 804 O O . VAL A 1 93 ? -6.650 1.707 0.896 1.00 98.38 93 VAL A O 1
ATOM 807 N N . TYR A 1 94 ? -6.219 3.869 1.339 1.00 98.50 94 TYR A N 1
ATOM 808 C CA . TYR A 1 94 ? -7.102 4.412 0.306 1.00 98.50 94 TYR A CA 1
ATOM 809 C C . TYR A 1 94 ? -6.758 3.863 -1.085 1.00 98.50 94 TYR A C 1
ATOM 811 O O . TYR A 1 94 ? -7.641 3.412 -1.812 1.00 98.50 94 TYR A O 1
ATOM 819 N N . SER A 1 95 ? -5.473 3.876 -1.449 1.00 98.12 95 SER A N 1
ATOM 820 C CA . SER A 1 95 ? -5.020 3.486 -2.789 1.00 98.12 95 SER A CA 1
ATOM 821 C C . SER A 1 95 ? -5.207 1.997 -3.049 1.00 98.12 95 SER A C 1
ATOM 823 O O . SER A 1 95 ? -5.646 1.624 -4.133 1.00 98.12 95 SER A O 1
ATOM 825 N N . VAL A 1 96 ? -4.975 1.156 -2.040 1.00 97.94 96 VAL A N 1
ATOM 826 C CA . VAL A 1 96 ? -5.206 -0.296 -2.117 1.00 97.94 96 VAL A CA 1
ATOM 827 C C . VAL A 1 96 ? -6.685 -0.601 -2.319 1.00 97.94 96 VAL A C 1
ATOM 829 O O . VAL A 1 96 ? -7.041 -1.367 -3.215 1.00 97.94 96 VAL A O 1
ATOM 832 N N . LEU A 1 97 ? -7.569 0.059 -1.561 1.00 97.75 97 LEU A N 1
ATOM 833 C CA . LEU A 1 97 ? -9.013 -0.073 -1.765 1.00 97.75 97 LEU A CA 1
ATOM 834 C C . LEU A 1 97 ? -9.422 0.412 -3.152 1.00 97.75 97 LEU A C 1
ATOM 836 O O . LEU A 1 97 ? -10.192 -0.264 -3.831 1.00 97.75 97 LEU A O 1
ATOM 840 N N . LYS A 1 98 ? -8.903 1.558 -3.597 1.00 97.19 98 LYS A N 1
ATOM 841 C CA . LYS A 1 98 ? -9.229 2.127 -4.907 1.00 97.19 98 LYS A CA 1
ATOM 842 C C . LYS A 1 98 ? -8.786 1.225 -6.059 1.00 97.19 98 LYS A C 1
ATOM 844 O O . LYS A 1 98 ? -9.533 1.089 -7.021 1.00 97.19 98 LYS A O 1
ATOM 849 N N . LYS A 1 99 ? -7.601 0.620 -5.954 1.00 96.38 99 LYS A N 1
ATOM 850 C CA . LYS A 1 99 ? -7.047 -0.291 -6.960 1.00 96.38 99 LYS A CA 1
ATOM 851 C C . LYS A 1 99 ? -7.759 -1.645 -6.972 1.00 96.38 99 LYS A C 1
ATOM 853 O O . LYS A 1 99 ? -7.973 -2.186 -8.047 1.00 96.38 99 LYS A O 1
ATOM 858 N N . ASN A 1 100 ? -8.179 -2.141 -5.804 1.00 95.31 100 ASN A N 1
ATOM 859 C CA . ASN A 1 100 ? -8.963 -3.372 -5.643 1.00 95.31 100 ASN A CA 1
ATOM 860 C C . ASN A 1 100 ? -8.329 -4.624 -6.287 1.00 95.31 100 ASN A C 1
ATOM 862 O O . ASN A 1 100 ? -9.021 -5.443 -6.881 1.00 95.31 100 ASN A O 1
ATOM 866 N N . GLU A 1 101 ? -7.008 -4.769 -6.175 1.00 94.00 101 GLU A N 1
ATOM 867 C CA . GLU A 1 101 ? -6.271 -5.930 -6.711 1.00 94.00 101 GLU A CA 1
ATOM 868 C C . GLU A 1 101 ? -5.754 -6.875 -5.624 1.00 94.00 101 GLU A C 1
ATOM 870 O O . GLU A 1 101 ? -5.330 -7.992 -5.917 1.00 94.00 101 GLU A O 1
ATOM 875 N N . ARG A 1 102 ? -5.758 -6.429 -4.365 1.00 94.81 102 ARG A N 1
ATOM 876 C CA . ARG A 1 102 ? -5.273 -7.218 -3.236 1.00 94.81 102 ARG A CA 1
ATOM 877 C C . ARG A 1 102 ? -6.421 -7.878 -2.478 1.00 94.81 102 ARG A C 1
ATOM 879 O O . ARG A 1 102 ? -7.517 -7.326 -2.389 1.00 94.81 102 ARG A O 1
ATOM 886 N N . THR A 1 103 ? -6.142 -9.031 -1.881 1.00 94.69 103 THR A N 1
ATOM 887 C CA . THR A 1 103 ? -7.059 -9.724 -0.974 1.00 94.69 103 THR A CA 1
ATOM 888 C C . THR A 1 103 ? -6.910 -9.142 0.426 1.00 94.69 103 THR A C 1
ATOM 890 O O . THR A 1 103 ? -5.865 -9.295 1.059 1.00 94.69 103 THR A O 1
ATOM 893 N N . ILE A 1 104 ? -7.960 -8.473 0.898 1.00 96.81 104 ILE A N 1
ATOM 894 C CA . ILE A 1 104 ? -7.977 -7.780 2.188 1.00 96.81 104 ILE A CA 1
ATOM 895 C C . ILE A 1 104 ? -8.503 -8.737 3.262 1.00 96.81 104 ILE A C 1
ATOM 897 O O . ILE A 1 104 ? -9.600 -9.270 3.123 1.00 96.81 104 ILE A O 1
ATOM 901 N N . GLU A 1 105 ? -7.730 -8.933 4.330 1.00 96.19 105 GLU A N 1
ATOM 902 C CA . GLU A 1 105 ? -8.090 -9.816 5.448 1.00 96.19 105 GLU A CA 1
ATOM 903 C C . GLU A 1 105 ? -8.941 -9.073 6.492 1.00 96.19 105 GLU A C 1
ATOM 905 O O . GLU A 1 105 ? -10.067 -9.455 6.799 1.00 96.19 105 GLU A O 1
ATOM 910 N N . GLU A 1 106 ? -8.402 -7.982 7.039 1.00 97.69 106 GLU A N 1
ATOM 911 C CA . GLU A 1 106 ? -9.076 -7.115 8.009 1.00 97.69 106 GLU A CA 1
ATOM 912 C C . GLU A 1 106 ? -8.467 -5.707 7.989 1.00 97.69 106 GLU A C 1
ATOM 914 O O . GLU A 1 106 ? -7.320 -5.500 7.576 1.00 97.69 106 GLU A O 1
ATOM 919 N N . VAL A 1 107 ? -9.217 -4.727 8.490 1.00 98.38 107 VAL A N 1
ATOM 920 C CA . VAL A 1 107 ? -8.722 -3.367 8.725 1.00 98.38 107 VAL A CA 1
ATOM 921 C C . VAL A 1 107 ? -8.746 -3.053 10.211 1.00 98.38 107 VAL A C 1
ATOM 923 O O . VAL A 1 107 ? -9.775 -3.140 10.873 1.00 98.38 107 VAL A O 1
ATOM 926 N N . ILE A 1 108 ? -7.599 -2.645 10.743 1.00 98.62 108 ILE A N 1
ATOM 927 C CA . ILE A 1 108 ? -7.440 -2.210 12.123 1.00 98.62 108 ILE A CA 1
ATOM 928 C C . ILE A 1 108 ? -7.592 -0.692 12.189 1.00 98.62 108 ILE A C 1
ATOM 930 O O . ILE A 1 108 ? -6.856 0.050 11.536 1.00 98.62 108 ILE A O 1
ATOM 934 N N . VAL A 1 109 ? -8.511 -0.223 13.026 1.00 98.38 109 VAL A N 1
ATOM 935 C CA . VAL A 1 109 ? -8.815 1.200 13.206 1.00 98.38 109 VAL A CA 1
ATOM 936 C C . VAL A 1 109 ? -8.594 1.590 14.659 1.00 98.38 109 VAL A C 1
ATOM 938 O O . VAL A 1 109 ? -8.892 0.824 15.577 1.00 98.38 109 VAL A O 1
ATOM 941 N N . ASN A 1 110 ? -8.084 2.799 14.891 1.00 98.19 110 ASN A N 1
ATOM 942 C CA . ASN A 1 110 ? -7.977 3.319 16.249 1.00 98.19 110 ASN A CA 1
ATOM 943 C C . ASN A 1 110 ? -9.371 3.400 16.890 1.00 98.19 110 ASN A C 1
ATOM 945 O O . ASN A 1 110 ? -10.248 4.102 16.387 1.00 98.19 110 ASN A O 1
ATOM 949 N N . LYS A 1 111 ? -9.548 2.736 18.035 1.00 97.44 111 LYS A N 1
ATOM 950 C CA . LYS A 1 111 ? -10.795 2.727 18.815 1.00 97.44 111 LYS A CA 1
ATOM 951 C C . LYS A 1 111 ? -11.312 4.136 19.125 1.00 97.44 111 LYS A C 1
ATOM 953 O O . LYS A 1 111 ? -12.514 4.366 19.122 1.00 97.44 111 LYS A O 1
ATOM 958 N N . ASN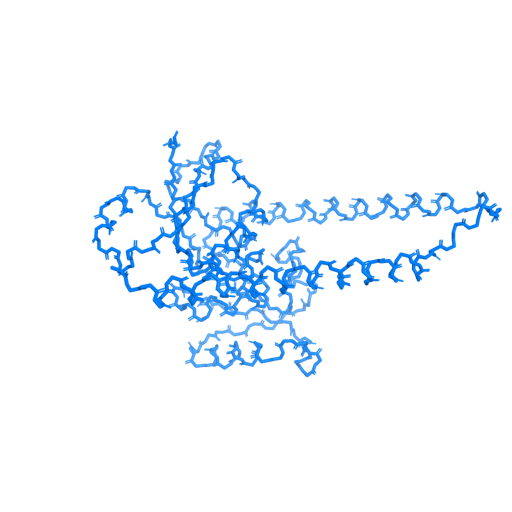 A 1 112 ? -10.400 5.081 19.345 1.00 96.19 112 ASN A N 1
ATOM 959 C CA . ASN A 1 112 ? -10.706 6.448 19.767 1.00 96.19 112 ASN A CA 1
ATOM 960 C C . ASN A 1 112 ? -10.606 7.469 18.615 1.00 96.19 112 ASN A C 1
ATOM 962 O O . ASN A 1 112 ? -10.349 8.656 18.849 1.00 96.19 112 ASN A O 1
ATOM 966 N N . ILE A 1 113 ? -10.746 7.027 17.359 1.00 95.06 113 ILE A N 1
ATOM 967 C CA . ILE A 1 113 ? -10.656 7.913 16.195 1.00 95.06 113 ILE A CA 1
ATOM 968 C C . ILE A 1 113 ? -11.780 8.964 16.198 1.00 95.06 113 ILE A C 1
ATOM 970 O O . ILE A 1 113 ? -12.963 8.651 16.284 1.00 95.06 113 ILE A O 1
ATOM 974 N N . LYS A 1 114 ? -11.410 10.243 16.064 1.00 94.00 114 LYS A N 1
ATOM 975 C CA . LYS A 1 114 ? -12.352 11.370 15.944 1.00 94.00 114 LYS A CA 1
ATOM 976 C C . LYS A 1 114 ? -12.382 11.868 14.500 1.00 94.00 114 LYS A C 1
ATOM 978 O O . LYS A 1 114 ? -11.608 12.757 14.144 1.00 94.00 114 LYS A O 1
ATOM 983 N N . LEU A 1 115 ? -13.235 11.271 13.663 1.00 91.69 115 LEU A N 1
ATOM 984 C CA . LEU A 1 115 ? -13.292 11.546 12.215 1.00 91.69 115 LEU A CA 1
ATOM 985 C C . LEU A 1 115 ? -13.588 13.014 11.890 1.00 91.69 115 LEU A C 1
ATOM 987 O O . LEU A 1 115 ? -12.986 13.580 10.984 1.00 91.69 115 LEU A O 1
ATOM 991 N N . ASN A 1 116 ? -14.440 13.661 12.685 1.00 91.00 116 ASN A N 1
ATOM 992 C CA . ASN A 1 116 ? -14.764 15.084 12.559 1.00 91.00 116 ASN A CA 1
ATOM 993 C C . ASN A 1 116 ? -13.562 16.029 12.748 1.00 91.00 116 ASN A C 1
ATOM 995 O O . ASN A 1 116 ? -13.624 17.175 12.322 1.00 91.00 116 ASN A O 1
ATOM 999 N N . ARG A 1 117 ? -12.467 15.566 13.364 1.00 93.00 117 ARG A N 1
ATOM 1000 C CA . ARG A 1 117 ? -11.237 16.348 13.583 1.00 93.00 117 ARG A CA 1
ATOM 1001 C C . ARG A 1 117 ? -10.130 16.016 12.577 1.00 93.00 117 ARG A C 1
ATOM 1003 O O . ARG A 1 117 ? -9.003 16.483 12.733 1.00 93.00 117 ARG A O 1
ATOM 1010 N N . LYS A 1 118 ? -10.397 15.160 11.586 1.00 91.88 118 LYS A N 1
ATOM 1011 C CA . LYS A 1 118 ? -9.408 14.751 10.583 1.00 91.88 118 LYS A CA 1
ATOM 1012 C C . LYS A 1 118 ? -9.400 15.711 9.401 1.00 91.88 118 LYS A C 1
ATOM 1014 O O . LYS A 1 118 ? -10.434 15.960 8.799 1.00 91.88 118 LYS A O 1
ATOM 1019 N N . ILE A 1 119 ? -8.199 16.156 9.025 1.00 92.25 119 ILE A N 1
ATOM 1020 C CA . ILE A 1 119 ? -7.962 17.014 7.851 1.00 92.25 119 ILE A CA 1
ATOM 1021 C C . ILE A 1 119 ? -8.480 16.342 6.569 1.00 92.25 119 ILE A C 1
ATOM 1023 O O . ILE A 1 119 ? -9.134 16.975 5.753 1.00 92.25 119 ILE A O 1
ATOM 1027 N N . HIS A 1 120 ? -8.230 15.041 6.409 1.00 92.62 120 HIS A N 1
ATOM 1028 C CA . HIS A 1 120 ? -8.611 14.269 5.222 1.00 92.62 120 HIS A CA 1
ATOM 1029 C C . HIS A 1 120 ? -9.868 13.424 5.466 1.00 92.62 120 HIS A C 1
ATOM 1031 O O . HIS A 1 120 ? -9.859 12.214 5.238 1.00 92.62 120 HIS A O 1
ATOM 1037 N N . LYS A 1 121 ? -10.932 14.047 5.990 1.00 94.19 121 LYS A N 1
ATOM 1038 C CA . LYS A 1 121 ? -12.188 13.369 6.360 1.00 94.19 121 LYS A CA 1
ATOM 1039 C C . LYS A 1 121 ? -12.781 12.556 5.204 1.00 94.19 121 LYS A C 1
ATOM 1041 O O . LYS A 1 121 ? -13.120 11.397 5.425 1.00 94.19 121 LYS A O 1
ATOM 1046 N N . GLN A 1 122 ? -12.793 13.105 3.983 1.00 95.94 122 GLN A N 1
ATOM 1047 C CA . GLN A 1 122 ? -13.359 12.414 2.816 1.00 95.94 122 GLN A CA 1
ATOM 1048 C C . GLN A 1 122 ? -12.648 11.086 2.514 1.00 95.94 122 GLN A C 1
ATOM 1050 O O . GLN A 1 122 ? -13.288 10.111 2.131 1.00 95.94 122 GLN A O 1
ATOM 1055 N N . ASN A 1 123 ? -11.329 11.009 2.728 1.00 96.88 123 ASN A N 1
ATOM 1056 C CA . ASN A 1 123 ? -10.584 9.769 2.500 1.00 96.88 123 ASN A CA 1
ATOM 1057 C C . ASN A 1 123 ? -10.984 8.690 3.512 1.00 96.88 123 ASN A C 1
ATOM 1059 O O . ASN A 1 123 ? -11.090 7.528 3.138 1.00 96.88 123 ASN A O 1
ATOM 1063 N N . TYR A 1 124 ? -11.220 9.058 4.777 1.00 97.75 124 TYR A N 1
ATOM 1064 C CA . TYR A 1 124 ? -11.735 8.106 5.764 1.00 97.75 124 TYR A CA 1
ATOM 1065 C C . TYR A 1 124 ? -13.152 7.657 5.416 1.00 97.75 124 TYR A C 1
ATOM 1067 O O . TYR A 1 124 ? -13.417 6.462 5.464 1.00 97.75 124 TYR A O 1
ATOM 1075 N N . GLU A 1 125 ? -14.041 8.586 5.057 1.00 97.25 125 GLU A N 1
ATOM 1076 C CA . GLU A 1 125 ? -15.423 8.272 4.668 1.00 97.25 125 GLU A CA 1
ATOM 1077 C C . GLU A 1 125 ? -15.453 7.273 3.510 1.00 97.25 125 GLU A C 1
ATOM 1079 O O . GLU A 1 125 ? -16.044 6.205 3.651 1.00 97.25 125 GLU A O 1
ATOM 1084 N N . TYR A 1 126 ? -14.697 7.544 2.441 1.00 97.88 126 TYR A N 1
ATOM 1085 C CA . TYR A 1 126 ? -14.538 6.610 1.327 1.00 97.88 126 TYR A CA 1
ATOM 1086 C C . TYR A 1 126 ? -14.053 5.232 1.792 1.00 97.88 126 TYR A C 1
ATOM 1088 O O . TYR A 1 126 ? -14.603 4.214 1.383 1.00 97.88 126 TYR A O 1
ATOM 1096 N N . ILE A 1 127 ? -13.032 5.179 2.656 1.00 98.25 127 ILE A N 1
ATOM 1097 C CA . ILE A 1 127 ? -12.508 3.906 3.161 1.00 98.25 127 ILE A CA 1
ATOM 1098 C C . ILE A 1 127 ? -13.597 3.136 3.913 1.00 98.25 127 ILE A C 1
ATOM 1100 O O . ILE A 1 127 ? -13.817 1.969 3.610 1.00 98.25 127 ILE A O 1
ATOM 1104 N N . PHE A 1 128 ? -14.302 3.759 4.859 1.00 97.88 128 PHE A N 1
ATOM 1105 C CA . PHE A 1 128 ? -15.343 3.071 5.630 1.00 97.88 128 PHE A CA 1
ATOM 1106 C C . PHE A 1 128 ? -16.518 2.616 4.762 1.00 97.88 128 PHE A C 1
ATOM 1108 O O . PHE A 1 128 ? -17.028 1.513 4.959 1.00 97.88 128 PHE A O 1
ATOM 1115 N N . GLU A 1 129 ? -16.922 3.424 3.782 1.00 98.00 129 GLU A N 1
ATOM 1116 C CA . GLU A 1 129 ? -17.944 3.039 2.811 1.00 98.00 129 GLU A CA 1
ATOM 1117 C C . GLU A 1 129 ? -17.510 1.833 1.976 1.00 98.00 129 GLU A C 1
ATOM 1119 O O . GLU A 1 129 ? -18.275 0.880 1.839 1.00 98.00 129 GLU A O 1
ATOM 1124 N N . GLU A 1 130 ? -16.283 1.831 1.450 1.00 98.00 130 GLU A N 1
ATOM 1125 C CA . GLU A 1 130 ? -15.763 0.711 0.663 1.00 98.00 130 GLU A CA 1
ATOM 1126 C C . GLU A 1 130 ? -15.604 -0.564 1.493 1.00 98.00 130 GLU A C 1
ATOM 1128 O O . GLU A 1 130 ? -15.941 -1.645 1.014 1.00 98.00 130 GLU A O 1
ATOM 1133 N N . LEU A 1 131 ? -15.155 -0.458 2.748 1.00 97.75 131 LEU A N 1
ATOM 1134 C CA . LEU A 1 131 ? -15.072 -1.608 3.653 1.00 97.75 131 LEU A CA 1
ATOM 1135 C C . LEU A 1 131 ? -16.454 -2.206 3.922 1.00 97.75 131 LEU A C 1
ATOM 1137 O O . LEU A 1 131 ? -16.606 -3.426 3.870 1.00 97.75 131 LEU A O 1
ATOM 1141 N N . LYS A 1 132 ? -17.471 -1.359 4.127 1.00 97.31 132 LYS A N 1
ATOM 1142 C CA . LYS A 1 132 ? -18.860 -1.799 4.291 1.00 97.31 132 LYS A CA 1
ATOM 1143 C C . LYS A 1 132 ? -19.386 -2.478 3.025 1.00 97.31 132 LYS A C 1
ATOM 1145 O O . LYS A 1 132 ? -19.942 -3.566 3.116 1.00 97.31 132 LYS A O 1
ATOM 1150 N N . LYS A 1 133 ? -19.189 -1.869 1.849 1.00 97.25 133 LYS A N 1
ATOM 1151 C CA . LYS A 1 133 ? -19.627 -2.433 0.558 1.00 97.25 133 LYS A CA 1
ATOM 1152 C C . LYS A 1 133 ? -19.006 -3.803 0.283 1.00 97.25 133 LYS A C 1
ATOM 1154 O O . LYS A 1 133 ? -19.675 -4.674 -0.256 1.00 97.25 133 LYS A O 1
ATOM 1159 N N . ARG A 1 134 ? -17.736 -3.988 0.651 1.00 96.00 134 ARG A N 1
ATOM 1160 C CA . ARG A 1 134 ? -16.976 -5.230 0.428 1.00 96.00 134 ARG A CA 1
ATOM 1161 C C . ARG A 1 134 ? -17.089 -6.233 1.576 1.00 96.00 134 ARG A C 1
ATOM 1163 O O . ARG A 1 134 ? -16.455 -7.279 1.507 1.00 96.00 134 ARG A O 1
ATOM 1170 N N . ASN A 1 135 ? -17.861 -5.918 2.617 1.00 96.19 135 ASN A N 1
ATOM 1171 C CA . ASN A 1 135 ? -17.998 -6.730 3.825 1.00 96.19 135 ASN A CA 1
ATOM 1172 C C . ASN A 1 135 ? -16.642 -7.111 4.464 1.00 96.19 135 ASN A C 1
ATOM 1174 O O . ASN A 1 135 ? -16.425 -8.249 4.876 1.00 96.19 135 ASN A O 1
ATOM 1178 N N . VAL A 1 136 ? -15.705 -6.159 4.515 1.00 97.19 136 VAL A N 1
ATOM 1179 C CA . VAL A 1 136 ? -14.381 -6.358 5.124 1.00 97.19 136 VAL A CA 1
ATOM 1180 C C . VAL A 1 136 ? -14.467 -6.130 6.632 1.00 97.19 136 VAL A C 1
ATOM 1182 O O . VAL A 1 136 ? -14.992 -5.112 7.086 1.00 97.19 136 VAL A O 1
ATOM 1185 N N . SER A 1 137 ? -13.900 -7.053 7.413 1.00 97.31 137 SER A N 1
ATOM 1186 C CA . SER A 1 137 ? -13.873 -6.967 8.877 1.00 97.31 137 SER A CA 1
ATOM 1187 C C . SER A 1 137 ? -13.086 -5.749 9.374 1.00 97.31 137 SER A C 1
ATOM 1189 O O . SER A 1 137 ? -11.983 -5.465 8.896 1.00 97.31 137 SER A O 1
ATOM 1191 N N . ILE A 1 138 ? -13.639 -5.047 10.370 1.00 98.31 138 ILE A N 1
ATOM 1192 C CA . ILE A 1 138 ? -12.989 -3.922 11.051 1.00 98.31 138 ILE A CA 1
ATOM 1193 C C . ILE A 1 138 ? -12.703 -4.303 12.503 1.00 98.31 138 ILE A C 1
ATOM 1195 O O . ILE A 1 138 ? -13.614 -4.586 13.281 1.00 98.31 138 ILE A O 1
ATOM 1199 N N . LYS A 1 139 ? -11.430 -4.231 12.893 1.00 98.31 139 LYS A N 1
ATOM 1200 C CA . LYS A 1 139 ? -10.964 -4.459 14.261 1.00 98.31 139 LYS A CA 1
ATOM 1201 C C . LYS A 1 139 ? -10.560 -3.145 14.918 1.00 98.31 139 LYS A C 1
ATOM 1203 O O . LYS A 1 139 ? -9.617 -2.484 14.490 1.00 98.31 139 LYS A O 1
ATOM 1208 N N . TYR A 1 140 ? -11.215 -2.785 16.015 1.00 98.25 140 TYR A N 1
ATOM 1209 C CA . TYR A 1 140 ? -10.830 -1.602 16.785 1.00 98.25 140 TYR A CA 1
ATOM 1210 C C . TYR A 1 140 ? -9.683 -1.912 17.753 1.00 98.25 140 TYR A C 1
ATOM 1212 O O . TYR A 1 140 ? -9.704 -2.918 18.463 1.00 98.25 140 TYR A O 1
ATOM 1220 N N . MET A 1 141 ? -8.670 -1.045 17.795 1.00 98.38 141 MET A N 1
ATOM 1221 C CA . MET A 1 141 ? -7.470 -1.226 18.619 1.00 98.38 141 MET A CA 1
ATOM 1222 C C . MET A 1 141 ? -7.006 0.096 19.242 1.00 98.38 141 MET A C 1
ATOM 1224 O O . MET A 1 141 ? -7.206 1.167 18.676 1.00 98.38 141 MET A O 1
ATOM 1228 N N . GLU A 1 142 ? -6.366 0.033 20.411 1.00 98.19 142 GLU A N 1
ATOM 1229 C CA . GLU A 1 142 ? -5.727 1.201 21.025 1.00 98.19 142 GLU A CA 1
ATOM 1230 C C . GLU A 1 142 ? -4.523 1.684 20.204 1.00 98.19 142 GLU A C 1
ATOM 1232 O O . GLU A 1 142 ? -3.711 0.883 19.732 1.00 98.19 142 GLU A O 1
ATOM 1237 N N . LYS A 1 143 ? -4.356 3.007 20.093 1.00 96.19 143 LYS A N 1
ATOM 1238 C CA . LYS A 1 143 ? -3.314 3.627 19.255 1.00 96.19 143 LYS A CA 1
ATOM 1239 C C . LYS A 1 143 ? -1.894 3.158 19.585 1.00 96.19 143 LYS A C 1
ATOM 1241 O O . LYS A 1 143 ? -1.085 2.979 18.681 1.00 96.19 143 LYS A O 1
ATOM 1246 N N . TYR A 1 144 ? -1.573 2.950 20.862 1.00 96.06 144 TYR A N 1
ATOM 1247 C CA . TYR A 1 144 ? -0.234 2.499 21.255 1.00 96.06 144 TYR A CA 1
ATOM 1248 C C . TYR A 1 144 ? 0.059 1.071 20.764 1.00 96.06 144 TYR A C 1
ATOM 1250 O O . TYR A 1 144 ? 1.148 0.826 20.254 1.00 96.06 144 TYR A O 1
ATOM 1258 N N . LYS A 1 145 ? -0.932 0.168 20.804 1.00 97.50 145 LYS A N 1
ATOM 1259 C CA . LYS A 1 145 ? -0.807 -1.192 20.256 1.00 97.50 145 LYS A CA 1
ATOM 1260 C C . LYS A 1 145 ? -0.655 -1.164 18.738 1.00 97.50 145 LYS A C 1
ATOM 1262 O O . LYS A 1 145 ? 0.125 -1.930 18.188 1.00 97.50 145 LYS A O 1
ATOM 1267 N N . MET A 1 146 ? -1.356 -0.251 18.060 1.00 97.75 146 MET A N 1
ATOM 1268 C CA . MET A 1 146 ? -1.177 -0.036 16.620 1.00 97.75 146 MET A CA 1
ATOM 1269 C C . MET A 1 146 ? 0.245 0.436 16.296 1.00 97.75 146 MET A C 1
ATOM 1271 O O . MET A 1 146 ? 0.856 -0.089 15.371 1.00 97.75 146 MET A O 1
ATOM 1275 N N . ASN A 1 147 ? 0.796 1.378 17.072 1.00 96.00 147 ASN A N 1
ATOM 1276 C CA . ASN A 1 147 ? 2.183 1.821 16.910 1.00 96.00 147 ASN A CA 1
ATOM 1277 C C . ASN A 1 147 ? 3.167 0.655 17.063 1.00 96.00 147 ASN A C 1
ATOM 1279 O O . ASN A 1 147 ? 4.089 0.535 16.263 1.00 96.00 147 ASN A O 1
ATOM 1283 N N . GLU A 1 148 ? 2.985 -0.203 18.067 1.00 95.25 148 GLU A N 1
ATOM 1284 C CA . GLU A 1 148 ? 3.829 -1.387 18.268 1.00 95.25 148 GLU A CA 1
ATOM 1285 C C . GLU A 1 148 ? 3.700 -2.390 17.117 1.00 95.25 148 GLU A C 1
ATOM 1287 O O . GLU A 1 148 ? 4.714 -2.892 16.631 1.00 95.25 148 GLU A O 1
ATOM 1292 N N . LEU A 1 149 ? 2.474 -2.620 16.637 1.00 95.44 149 LEU A N 1
ATOM 1293 C CA . LEU A 1 149 ? 2.170 -3.564 15.561 1.00 95.44 149 LEU A CA 1
ATOM 1294 C C . LEU A 1 149 ? 2.953 -3.267 14.278 1.00 95.44 149 LEU A C 1
ATOM 1296 O O . LEU A 1 149 ? 3.433 -4.195 13.635 1.00 95.44 149 LEU A O 1
ATOM 1300 N N . VAL A 1 150 ? 3.101 -1.987 13.926 1.00 95.81 150 VAL A N 1
ATOM 1301 C CA . VAL A 1 150 ? 3.845 -1.546 12.733 1.00 95.81 150 VAL A CA 1
ATOM 1302 C C . VAL A 1 150 ? 5.199 -0.927 13.079 1.00 95.81 150 VAL A C 1
ATOM 1304 O O . VAL A 1 150 ? 5.681 -0.045 12.376 1.00 95.81 150 VAL A O 1
ATOM 1307 N N . GLY A 1 151 ? 5.815 -1.318 14.199 1.00 94.12 151 GLY A N 1
ATOM 1308 C CA . GLY A 1 151 ? 7.178 -0.899 14.554 1.00 94.12 151 GLY A CA 1
ATOM 1309 C C . GLY A 1 151 ? 7.383 0.619 14.684 1.00 94.12 151 GLY A C 1
ATOM 1310 O O . GLY A 1 151 ? 8.506 1.099 14.575 1.00 94.12 151 GLY A O 1
ATOM 1311 N N . GLY A 1 152 ? 6.319 1.394 14.898 1.00 94.25 152 GLY A N 1
ATOM 1312 C CA . GLY A 1 152 ? 6.341 2.855 14.972 1.00 94.25 152 GLY A CA 1
ATOM 1313 C C . GLY A 1 152 ? 6.249 3.568 13.620 1.00 94.25 152 GLY A C 1
ATOM 1314 O O . GLY A 1 152 ? 6.553 4.763 13.538 1.00 94.25 152 GLY A O 1
ATOM 1315 N N . PHE A 1 153 ? 5.873 2.883 12.536 1.00 95.31 153 PHE A N 1
ATOM 1316 C CA . PHE A 1 153 ? 5.507 3.564 11.294 1.00 95.31 153 PHE A CA 1
ATOM 1317 C C . PHE A 1 153 ? 4.232 4.414 11.477 1.00 95.31 153 PHE A C 1
ATOM 1319 O O . PHE A 1 153 ? 3.306 4.010 12.184 1.00 95.31 153 PHE A O 1
ATOM 1326 N N . PRO A 1 154 ? 4.166 5.612 10.865 1.00 94.81 154 PRO A N 1
ATOM 1327 C CA . PRO A 1 154 ? 3.011 6.492 10.992 1.00 94.81 154 PRO A CA 1
ATOM 1328 C C . PRO A 1 154 ? 1.802 5.891 10.268 1.00 94.81 154 PRO A C 1
ATOM 1330 O O . PRO A 1 154 ? 1.709 5.902 9.046 1.00 94.81 154 PRO A O 1
ATOM 1333 N N . HIS A 1 155 ? 0.850 5.374 11.037 1.00 96.44 155 HIS A N 1
ATOM 1334 C CA . HIS A 1 155 ? -0.313 4.682 10.485 1.00 96.44 155 HIS A CA 1
ATOM 1335 C C . HIS A 1 155 ? -1.543 5.579 10.292 1.00 96.44 155 HIS A C 1
ATOM 1337 O O . HIS A 1 155 ? -2.472 5.205 9.589 1.00 96.44 155 HIS A O 1
ATOM 1343 N N . ASN A 1 156 ? -1.570 6.785 10.870 1.00 95.31 156 ASN A N 1
ATOM 1344 C CA . ASN A 1 156 ? -2.716 7.701 10.783 1.00 95.31 156 ASN A CA 1
ATOM 1345 C C . ASN A 1 156 ? -4.039 7.033 11.201 1.00 95.31 156 ASN A C 1
ATOM 1347 O O . ASN A 1 156 ? -5.034 7.123 10.499 1.00 95.31 156 ASN A O 1
ATOM 1351 N N . ASP A 1 157 ? -4.039 6.354 12.350 1.00 97.56 157 ASP A N 1
ATOM 1352 C CA . ASP A 1 157 ? -5.219 5.703 12.943 1.00 97.56 157 ASP A CA 1
ATOM 1353 C C . ASP A 1 157 ? -5.871 4.583 12.107 1.00 97.56 157 ASP A C 1
ATOM 1355 O O . ASP A 1 157 ? -6.951 4.117 12.471 1.00 97.56 157 ASP A O 1
ATOM 1359 N N . ILE A 1 158 ? -5.201 4.099 11.053 1.00 98.25 158 ILE A N 1
ATOM 1360 C CA . ILE A 1 158 ? -5.683 2.991 10.221 1.00 98.25 158 ILE A CA 1
ATOM 1361 C C . ILE A 1 158 ? -4.540 2.098 9.713 1.00 98.25 158 ILE A C 1
ATOM 1363 O O . ILE A 1 158 ? -3.488 2.582 9.297 1.00 98.25 158 ILE A O 1
ATOM 1367 N N . ILE A 1 159 ? -4.737 0.782 9.764 1.00 98.50 159 ILE A N 1
ATOM 1368 C CA . ILE A 1 159 ? -3.820 -0.236 9.235 1.00 98.50 159 ILE A CA 1
ATOM 1369 C C . ILE A 1 159 ? -4.665 -1.287 8.515 1.00 98.50 159 ILE A C 1
ATOM 1371 O O . ILE A 1 159 ? -5.704 -1.685 9.024 1.00 98.50 159 ILE A O 1
ATOM 1375 N N . MET A 1 160 ? -4.232 -1.759 7.356 1.00 98.44 160 MET A N 1
ATOM 1376 C CA . MET A 1 160 ? -4.903 -2.806 6.589 1.00 98.44 160 MET A CA 1
ATOM 1377 C C . MET A 1 160 ? -4.014 -4.041 6.502 1.00 98.44 160 MET A C 1
ATOM 1379 O O . MET A 1 160 ? -2.835 -3.924 6.176 1.00 98.44 160 MET A O 1
ATOM 1383 N N . LYS A 1 161 ? -4.585 -5.214 6.775 1.00 97.81 161 LYS A N 1
ATOM 1384 C CA . LYS A 1 161 ? -3.931 -6.503 6.551 1.00 97.81 161 LYS A CA 1
ATOM 1385 C C . LYS A 1 161 ? -4.334 -7.060 5.198 1.00 97.81 161 LYS A C 1
ATOM 1387 O O . LYS A 1 161 ? -5.520 -7.107 4.874 1.00 97.81 161 LYS A O 1
ATOM 1392 N N . THR A 1 162 ? -3.350 -7.458 4.407 1.00 96.25 162 THR A N 1
ATOM 1393 C CA . THR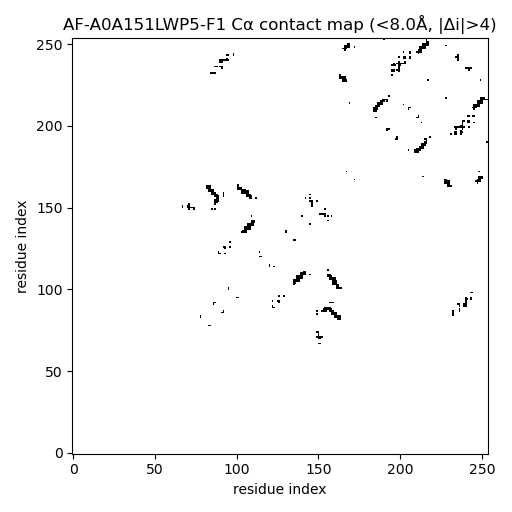 A 1 162 ? -3.559 -7.922 3.034 1.00 96.25 162 THR A CA 1
ATOM 1394 C C . THR A 1 162 ? -2.417 -8.830 2.593 1.00 96.25 162 THR A C 1
ATOM 1396 O O . THR A 1 162 ? -1.391 -8.917 3.260 1.00 96.25 162 THR A O 1
ATOM 1399 N N . ASN A 1 163 ? -2.535 -9.473 1.435 1.00 94.12 163 ASN A N 1
ATOM 1400 C CA . ASN A 1 163 ? -1.394 -10.120 0.788 1.00 94.12 163 ASN A CA 1
ATOM 1401 C C . ASN A 1 163 ? -0.366 -9.112 0.218 1.00 94.12 163 ASN A C 1
ATOM 1403 O O . ASN A 1 163 ? -0.705 -7.997 -0.197 1.00 94.12 163 ASN A O 1
ATOM 1407 N N . TYR A 1 164 ? 0.902 -9.531 0.143 1.00 91.88 164 TYR A N 1
ATOM 1408 C CA . TYR A 1 164 ? 1.960 -8.761 -0.523 1.00 91.88 164 TYR A CA 1
ATOM 1409 C C . TYR A 1 164 ? 1.717 -8.616 -2.026 1.00 91.88 164 TYR A C 1
ATOM 1411 O O . TYR A 1 164 ? 1.276 -9.553 -2.695 1.00 91.88 164 TYR A O 1
ATOM 1419 N N . ARG A 1 165 ? 2.141 -7.471 -2.571 1.00 92.00 165 ARG A N 1
ATOM 1420 C CA . ARG A 1 165 ? 2.431 -7.336 -4.002 1.00 92.00 165 ARG A CA 1
ATOM 1421 C C . ARG A 1 165 ? 3.867 -7.747 -4.290 1.00 92.00 165 ARG A C 1
ATOM 1423 O O . ARG A 1 165 ? 4.780 -7.494 -3.502 1.00 92.00 165 ARG A O 1
ATOM 1430 N N . TYR A 1 166 ? 4.050 -8.354 -5.453 1.00 91.38 166 TYR A N 1
ATOM 1431 C CA . TYR A 1 166 ? 5.339 -8.822 -5.932 1.00 91.38 166 TYR A CA 1
ATOM 1432 C C . TYR A 1 166 ? 5.682 -8.149 -7.253 1.00 91.38 166 TYR A C 1
ATOM 1434 O O . TYR A 1 166 ? 4.806 -7.819 -8.050 1.00 91.38 166 TYR A O 1
ATOM 1442 N N . MET A 1 167 ? 6.973 -7.944 -7.471 1.00 91.62 167 MET A N 1
ATOM 1443 C CA . MET A 1 167 ? 7.496 -7.471 -8.741 1.00 91.62 167 MET A CA 1
ATOM 1444 C C . MET A 1 167 ? 7.486 -8.607 -9.762 1.00 91.62 167 MET A C 1
ATOM 1446 O O . MET A 1 167 ? 7.893 -9.730 -9.451 1.00 91.62 167 MET A O 1
ATOM 1450 N N . ASN A 1 168 ? 7.108 -8.286 -10.994 1.00 91.12 168 ASN A N 1
ATOM 1451 C CA . ASN A 1 168 ? 7.170 -9.218 -12.113 1.00 91.12 168 ASN A CA 1
ATOM 1452 C C . ASN A 1 168 ? 8.604 -9.348 -12.633 1.00 91.12 168 ASN A C 1
ATOM 1454 O O . ASN A 1 168 ? 9.449 -8.472 -12.419 1.00 91.12 168 ASN A O 1
ATOM 1458 N N . ASN A 1 169 ? 8.897 -10.423 -13.360 1.00 90.31 169 ASN A N 1
ATOM 1459 C CA . ASN A 1 169 ? 10.189 -10.544 -14.018 1.00 90.31 169 ASN A CA 1
ATOM 1460 C C . ASN A 1 169 ? 10.237 -9.605 -15.230 1.00 90.31 169 ASN A C 1
ATOM 1462 O O . ASN A 1 169 ? 9.281 -9.538 -16.001 1.00 90.31 169 ASN A O 1
ATOM 1466 N N . TYR A 1 170 ? 11.355 -8.912 -15.459 1.00 90.19 170 TYR A N 1
ATOM 1467 C CA . TYR A 1 170 ? 11.499 -8.042 -16.637 1.00 90.19 170 TYR A CA 1
ATOM 1468 C C . TYR A 1 170 ? 11.248 -8.766 -17.974 1.00 90.19 170 TYR A C 1
ATOM 1470 O O . TYR A 1 170 ? 10.825 -8.141 -18.943 1.00 90.19 170 TYR A O 1
ATOM 1478 N N . LYS A 1 171 ? 11.457 -10.087 -18.045 1.00 90.56 171 LYS A N 1
ATOM 1479 C CA . LYS A 1 171 ? 11.132 -10.886 -19.236 1.00 90.56 171 LYS A CA 1
ATOM 1480 C C . LYS A 1 171 ? 9.643 -10.831 -19.587 1.00 90.56 171 LYS A C 1
ATOM 1482 O O . LYS A 1 171 ? 9.311 -10.854 -20.769 1.00 90.56 171 LYS A O 1
ATOM 1487 N N . ASP A 1 172 ? 8.761 -10.719 -18.595 1.00 89.88 172 ASP A N 1
ATOM 1488 C CA . ASP A 1 172 ? 7.315 -10.606 -18.819 1.00 89.88 172 ASP A CA 1
ATOM 1489 C C . ASP A 1 172 ? 6.960 -9.252 -19.438 1.00 89.88 172 ASP A C 1
ATOM 1491 O O . ASP A 1 172 ? 6.100 -9.173 -20.313 1.00 89.88 172 ASP A O 1
ATOM 1495 N N . PHE A 1 173 ? 7.688 -8.195 -19.069 1.00 89.81 173 PHE A N 1
ATOM 1496 C CA . PHE A 1 173 ? 7.574 -6.901 -19.734 1.00 89.81 173 PHE A CA 1
ATOM 1497 C C . PHE A 1 173 ? 7.969 -6.992 -21.213 1.00 89.81 173 PHE A C 1
ATOM 1499 O O . PHE A 1 173 ? 7.212 -6.552 -22.073 1.00 89.81 173 PHE A O 1
ATOM 1506 N N . ILE A 1 174 ? 9.118 -7.603 -21.526 1.00 89.44 174 ILE A N 1
ATOM 1507 C CA . ILE A 1 174 ? 9.610 -7.722 -22.911 1.00 89.44 174 ILE A CA 1
ATOM 1508 C C . ILE A 1 174 ? 8.619 -8.478 -23.804 1.00 89.44 174 ILE A C 1
ATOM 1510 O O . ILE A 1 174 ? 8.403 -8.079 -24.948 1.00 89.44 174 ILE A O 1
ATOM 1514 N N . LYS A 1 175 ? 7.976 -9.531 -23.285 1.00 89.00 175 LYS A N 1
ATOM 1515 C CA . LYS A 1 175 ? 6.944 -10.280 -24.021 1.00 89.00 175 LYS A CA 1
ATOM 1516 C C . LYS A 1 175 ? 5.727 -9.414 -24.361 1.00 89.00 175 LYS A C 1
ATOM 1518 O O . LYS A 1 175 ? 5.193 -9.518 -25.461 1.00 89.00 175 LYS A O 1
ATOM 1523 N N . ASN A 1 176 ? 5.325 -8.542 -23.438 1.00 85.56 176 ASN A N 1
ATOM 1524 C CA . ASN A 1 176 ? 4.071 -7.793 -23.524 1.00 85.56 176 ASN A CA 1
ATOM 1525 C C . ASN A 1 176 ? 4.240 -6.345 -24.007 1.00 85.56 176 ASN A C 1
ATOM 1527 O O . ASN A 1 176 ? 3.246 -5.655 -24.220 1.00 85.56 176 ASN A O 1
ATOM 1531 N N . ILE A 1 177 ? 5.470 -5.867 -24.228 1.00 84.88 177 ILE A N 1
ATOM 1532 C CA . ILE A 1 177 ? 5.743 -4.460 -24.568 1.00 84.88 177 ILE A CA 1
ATOM 1533 C C . ILE A 1 177 ? 4.991 -3.991 -25.822 1.00 84.88 177 ILE A C 1
ATOM 1535 O O . ILE A 1 177 ? 4.536 -2.852 -25.886 1.00 84.88 177 ILE A O 1
ATOM 1539 N N . LYS A 1 178 ? 4.801 -4.887 -26.799 1.00 81.69 178 LYS A N 1
ATOM 1540 C CA . LYS A 1 178 ? 4.079 -4.604 -28.050 1.00 81.69 178 LYS A CA 1
ATOM 1541 C C . LYS A 1 178 ? 2.575 -4.393 -27.849 1.00 81.69 178 LYS A C 1
ATOM 1543 O O . LYS A 1 178 ? 1.934 -3.812 -28.715 1.00 81.69 178 LYS A O 1
ATOM 1548 N N . GLN A 1 179 ? 2.024 -4.870 -26.734 1.00 78.62 179 GLN A N 1
ATOM 1549 C CA . GLN A 1 179 ? 0.603 -4.786 -26.390 1.00 78.62 179 GLN A CA 1
ATOM 1550 C C . GLN A 1 179 ? 0.295 -3.592 -25.473 1.00 78.62 179 GLN A C 1
ATOM 1552 O O . GLN A 1 179 ? -0.848 -3.423 -25.051 1.00 78.62 179 GLN A O 1
ATOM 1557 N N . LEU A 1 180 ? 1.293 -2.765 -25.134 1.00 73.31 180 LEU A N 1
ATOM 1558 C CA . LEU A 1 180 ? 1.072 -1.618 -24.262 1.00 73.31 180 LEU A CA 1
ATOM 1559 C C . LEU A 1 180 ? 0.155 -0.594 -24.956 1.00 73.31 180 LEU A C 1
ATOM 1561 O O . LEU A 1 180 ? 0.465 -0.151 -26.064 1.00 73.31 180 LEU A O 1
ATOM 1565 N N . PRO A 1 181 ? -0.949 -0.179 -24.307 1.00 66.31 181 PRO A N 1
ATOM 1566 C CA . PRO A 1 181 ? -1.981 0.653 -24.932 1.00 66.31 181 PRO A CA 1
ATOM 1567 C C . PRO A 1 181 ? -1.486 2.062 -25.285 1.00 66.31 181 PRO A C 1
ATOM 1569 O O . PRO A 1 181 ? -2.027 2.707 -26.181 1.00 66.31 181 PRO A O 1
ATOM 1572 N N . ASN A 1 182 ? -0.436 2.538 -24.609 1.00 63.34 182 ASN A N 1
ATOM 1573 C CA . ASN A 1 182 ? 0.089 3.887 -24.764 1.00 63.34 182 ASN A CA 1
ATOM 1574 C C . ASN A 1 182 ? 1.416 3.872 -25.530 1.00 63.34 182 ASN A C 1
ATOM 1576 O O . ASN A 1 182 ? 2.369 3.212 -25.128 1.00 63.34 182 ASN A O 1
ATOM 1580 N N . LYS A 1 183 ? 1.503 4.653 -26.616 1.00 57.97 183 LYS A N 1
ATOM 1581 C CA . LYS A 1 183 ? 2.759 4.866 -27.364 1.00 57.97 183 LYS A CA 1
ATOM 1582 C C . LYS A 1 183 ? 3.766 5.746 -26.604 1.00 57.97 183 LYS A C 1
ATOM 1584 O O . LYS A 1 183 ? 4.961 5.648 -26.857 1.00 57.97 183 LYS A O 1
ATOM 1589 N N . ASN A 1 184 ? 3.303 6.550 -25.642 1.00 60.03 184 ASN A N 1
ATOM 1590 C CA . ASN A 1 184 ? 4.135 7.435 -24.818 1.00 60.03 184 ASN A CA 1
ATOM 1591 C C . ASN A 1 184 ? 4.341 6.842 -23.421 1.00 60.03 184 ASN A C 1
ATOM 1593 O O . ASN A 1 184 ? 3.765 7.314 -22.442 1.00 60.03 184 ASN A O 1
ATOM 1597 N N . ASN A 1 185 ? 5.146 5.787 -23.330 1.00 74.56 185 ASN A N 1
ATOM 1598 C CA . ASN A 1 185 ? 5.467 5.187 -22.043 1.00 74.56 185 ASN A CA 1
ATOM 1599 C C . ASN A 1 185 ? 6.746 5.797 -21.471 1.00 74.56 185 ASN A C 1
ATOM 1601 O O . ASN A 1 185 ? 7.825 5.657 -22.044 1.00 74.56 185 ASN A O 1
ATOM 1605 N N . ILE A 1 186 ? 6.625 6.435 -20.309 1.00 86.81 186 ILE A N 1
ATOM 1606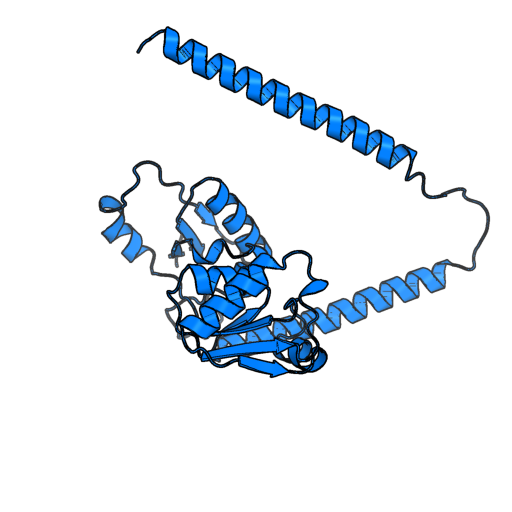 C CA . ILE A 1 186 ? 7.781 6.770 -19.480 1.00 86.81 186 ILE A CA 1
ATOM 1607 C C . ILE A 1 186 ? 8.125 5.525 -18.661 1.00 86.81 186 ILE A C 1
ATOM 1609 O O . ILE A 1 186 ? 7.340 5.081 -17.816 1.00 86.81 186 ILE A O 1
ATOM 1613 N N . PHE A 1 187 ? 9.299 4.966 -18.943 1.00 89.19 187 PHE A N 1
ATOM 1614 C CA . PHE A 1 187 ? 9.895 3.851 -18.218 1.00 89.19 187 PHE A CA 1
ATOM 1615 C C . PHE A 1 187 ? 11.040 4.367 -17.367 1.00 89.19 187 PHE A C 1
ATOM 1617 O O . PHE A 1 187 ? 11.881 5.112 -17.871 1.00 89.19 187 PHE A O 1
ATOM 1624 N N . ILE A 1 188 ? 11.105 3.947 -16.105 1.00 91.94 188 ILE A N 1
ATOM 1625 C CA . ILE A 1 188 ? 12.226 4.303 -15.237 1.00 91.94 188 ILE A CA 1
ATOM 1626 C C . ILE A 1 188 ? 12.922 3.086 -14.693 1.00 91.94 188 ILE A C 1
ATOM 1628 O O . ILE A 1 188 ? 12.304 2.134 -14.234 1.00 91.94 188 ILE A O 1
ATOM 1632 N N . CYS A 1 189 ? 14.239 3.164 -14.751 1.00 92.56 189 CYS A N 1
ATOM 1633 C CA . CYS A 1 189 ? 15.169 2.160 -14.307 1.00 92.56 189 CYS A CA 1
ATOM 1634 C C . CYS A 1 189 ? 15.930 2.737 -13.115 1.00 92.56 189 CYS A C 1
ATOM 1636 O O . CYS A 1 189 ? 16.640 3.731 -13.260 1.00 92.56 189 CYS A O 1
ATOM 1638 N N . LEU A 1 190 ? 15.741 2.154 -11.933 1.00 92.06 190 LEU A N 1
ATOM 1639 C CA . LEU A 1 190 ? 16.478 2.534 -10.734 1.00 92.06 190 LEU A CA 1
ATOM 1640 C C . LEU A 1 190 ? 17.585 1.511 -10.489 1.00 92.06 190 LEU A C 1
ATOM 1642 O O . LEU A 1 190 ? 17.344 0.409 -9.985 1.00 92.06 190 LEU A O 1
ATOM 1646 N N . HIS A 1 191 ? 18.802 1.892 -10.870 1.00 89.00 191 HIS A N 1
ATOM 1647 C CA . HIS A 1 191 ? 20.012 1.126 -10.607 1.00 89.00 191 HIS A CA 1
ATOM 1648 C C . HIS A 1 191 ? 20.571 1.496 -9.232 1.00 89.00 191 HIS A C 1
ATOM 1650 O O . HIS A 1 191 ? 20.786 2.671 -8.953 1.00 89.00 191 HIS A O 1
ATOM 1656 N N . ASP A 1 192 ? 20.779 0.498 -8.372 1.00 87.19 192 ASP A N 1
ATOM 1657 C CA . ASP A 1 192 ? 21.376 0.654 -7.036 1.00 87.19 192 ASP A CA 1
ATOM 1658 C C . ASP A 1 192 ? 20.687 1.678 -6.103 1.00 87.19 192 ASP A C 1
ATOM 1660 O O . ASP A 1 192 ? 21.278 2.177 -5.145 1.00 87.19 192 ASP A O 1
ATOM 1664 N N . VAL A 1 193 ? 19.390 1.933 -6.314 1.00 90.50 193 VAL A N 1
ATOM 1665 C CA . VAL A 1 193 ? 18.545 2.670 -5.363 1.00 90.50 193 VAL A CA 1
ATOM 1666 C C . VAL A 1 193 ? 17.862 1.668 -4.438 1.00 90.50 193 VAL A C 1
ATOM 1668 O O . VAL A 1 193 ? 16.918 0.992 -4.836 1.00 90.50 193 VAL A O 1
ATOM 1671 N N . TYR A 1 194 ? 18.348 1.570 -3.201 1.00 87.06 194 TYR A N 1
ATOM 1672 C CA . TYR A 1 194 ? 17.877 0.577 -2.225 1.00 87.06 194 TYR A CA 1
ATOM 1673 C C . TYR A 1 194 ? 17.012 1.148 -1.103 1.00 87.06 194 TYR A C 1
ATOM 1675 O O . TYR A 1 194 ? 16.382 0.388 -0.372 1.00 87.06 194 TYR A O 1
ATOM 1683 N N . ASP A 1 195 ? 17.010 2.467 -0.923 1.00 91.00 195 ASP A N 1
ATOM 1684 C CA . ASP A 1 195 ? 16.212 3.100 0.119 1.00 91.00 195 ASP A CA 1
ATOM 1685 C C . ASP A 1 195 ? 14.735 3.172 -0.298 1.00 91.00 195 ASP A C 1
ATOM 1687 O O . ASP A 1 195 ? 14.381 3.774 -1.316 1.00 91.00 195 ASP A O 1
ATOM 1691 N N . ASN A 1 196 ? 13.861 2.573 0.513 1.00 92.25 196 ASN A N 1
ATOM 1692 C CA . ASN A 1 196 ? 12.430 2.484 0.223 1.00 92.25 196 ASN A CA 1
ATOM 1693 C C . ASN A 1 196 ? 11.742 3.861 0.157 1.00 92.25 196 ASN A C 1
ATOM 1695 O O . ASN A 1 196 ? 10.754 4.025 -0.566 1.00 92.25 196 ASN A O 1
ATOM 1699 N N . MET A 1 197 ? 12.235 4.865 0.893 1.00 92.75 197 MET A N 1
ATOM 1700 C CA . MET A 1 197 ? 11.666 6.215 0.839 1.00 92.75 197 MET A CA 1
ATOM 1701 C C . MET A 1 197 ? 12.025 6.897 -0.480 1.00 92.75 197 MET A C 1
ATOM 1703 O O . MET A 1 197 ? 11.145 7.469 -1.123 1.00 92.75 197 MET A O 1
ATOM 1707 N N . ASN A 1 198 ? 13.275 6.765 -0.926 1.00 95.50 198 ASN A N 1
ATOM 1708 C CA . ASN A 1 198 ? 13.722 7.270 -2.221 1.00 95.50 198 ASN A CA 1
ATOM 1709 C C . ASN A 1 198 ? 12.952 6.622 -3.376 1.00 95.50 198 ASN A C 1
ATOM 1711 O O . ASN A 1 198 ? 12.445 7.337 -4.240 1.00 95.50 198 ASN A O 1
ATOM 1715 N N . ILE A 1 199 ? 12.786 5.294 -3.360 1.00 95.88 199 ILE A N 1
ATOM 1716 C CA . ILE A 1 199 ? 11.999 4.584 -4.381 1.00 95.88 199 ILE A CA 1
ATOM 1717 C C . ILE A 1 199 ? 10.564 5.119 -4.416 1.00 95.88 199 ILE A C 1
ATOM 1719 O O . ILE A 1 199 ? 10.055 5.436 -5.491 1.00 95.88 199 ILE A O 1
ATOM 1723 N N . GLY A 1 200 ? 9.903 5.272 -3.265 1.00 96.81 200 GLY A N 1
ATOM 1724 C CA . GLY A 1 200 ? 8.531 5.779 -3.249 1.00 96.81 200 GLY A CA 1
ATOM 1725 C C . GLY A 1 200 ? 8.405 7.251 -3.663 1.00 96.81 200 GLY A C 1
ATOM 1726 O O . GLY A 1 200 ? 7.462 7.599 -4.374 1.00 96.81 200 GLY A O 1
ATOM 1727 N N . ASN A 1 201 ? 9.376 8.107 -3.333 1.00 96.81 201 ASN A N 1
ATOM 1728 C CA . ASN A 1 201 ? 9.421 9.489 -3.830 1.00 96.81 201 ASN A CA 1
ATOM 1729 C C . ASN A 1 201 ? 9.546 9.547 -5.361 1.00 96.81 201 ASN A C 1
ATOM 1731 O O . ASN A 1 201 ? 8.888 10.368 -6.012 1.00 96.81 201 ASN A O 1
ATOM 1735 N N . VAL A 1 202 ? 10.338 8.645 -5.949 1.00 96.75 202 VAL A N 1
ATOM 1736 C CA . VAL A 1 202 ? 10.381 8.477 -7.405 1.00 96.75 202 VAL A CA 1
ATOM 1737 C C . VAL A 1 202 ? 9.015 8.024 -7.914 1.00 96.75 202 VAL A C 1
ATOM 1739 O O . VAL A 1 202 ? 8.465 8.689 -8.784 1.00 96.75 202 VAL A O 1
ATOM 1742 N N . CYS A 1 203 ? 8.413 6.977 -7.336 1.00 96.75 203 CYS A N 1
ATOM 1743 C CA . CYS A 1 203 ? 7.086 6.484 -7.740 1.00 96.75 203 CYS A CA 1
ATOM 1744 C C . CYS A 1 203 ? 6.052 7.611 -7.825 1.00 96.75 203 CYS A C 1
ATOM 1746 O O . CYS A 1 203 ? 5.350 7.738 -8.827 1.00 96.75 203 CYS A O 1
ATOM 1748 N N . ARG A 1 204 ? 6.023 8.480 -6.810 1.00 95.88 204 ARG A N 1
ATOM 1749 C CA . ARG A 1 204 ? 5.120 9.630 -6.766 1.00 95.88 204 ARG A CA 1
ATOM 1750 C C . ARG A 1 204 ? 5.333 10.590 -7.930 1.00 95.88 204 ARG A C 1
ATOM 1752 O O . ARG A 1 204 ? 4.363 11.001 -8.563 1.00 95.88 204 ARG A O 1
ATOM 1759 N N . SER A 1 205 ? 6.586 10.932 -8.210 1.00 96.00 205 SER A N 1
ATOM 1760 C CA . SER A 1 205 ? 6.939 11.804 -9.333 1.00 96.00 205 SER A CA 1
ATOM 1761 C C . SER A 1 205 ? 6.541 11.171 -10.665 1.00 96.00 205 SER A C 1
ATOM 1763 O O . SER A 1 205 ? 5.947 11.823 -11.515 1.00 96.00 205 SER A O 1
ATOM 1765 N N . ILE A 1 206 ? 6.809 9.880 -10.841 1.00 94.00 206 ILE A N 1
ATOM 1766 C CA . ILE A 1 206 ? 6.594 9.194 -12.120 1.00 94.00 206 ILE A CA 1
ATOM 1767 C C . ILE A 1 206 ? 5.127 9.001 -12.422 1.00 94.00 206 ILE A C 1
ATOM 1769 O O . ILE A 1 206 ? 4.705 9.286 -13.538 1.00 94.00 206 ILE A O 1
ATOM 1773 N N . PHE A 1 207 ? 4.347 8.613 -11.420 1.00 93.94 207 PHE A N 1
ATOM 1774 C CA . PHE A 1 207 ? 2.903 8.557 -11.553 1.00 93.94 207 PHE A CA 1
ATOM 1775 C C . PHE A 1 207 ? 2.322 9.927 -11.939 1.00 93.94 207 PHE A C 1
ATOM 1777 O O . PHE A 1 207 ? 1.493 10.011 -12.841 1.00 93.94 207 PHE A O 1
ATOM 1784 N N . PHE A 1 208 ? 2.811 11.013 -11.326 1.00 93.75 208 PHE A N 1
ATOM 1785 C CA . PHE A 1 208 ? 2.387 12.375 -11.666 1.00 93.75 208 PHE A CA 1
ATOM 1786 C C . PHE A 1 208 ? 2.722 12.766 -13.114 1.00 93.75 208 PHE A C 1
ATOM 1788 O O . PHE A 1 208 ? 1.900 13.384 -13.786 1.00 93.75 208 PHE A O 1
ATOM 1795 N N . PHE A 1 209 ? 3.892 12.374 -13.623 1.00 92.00 209 PHE A N 1
ATOM 1796 C CA . PHE A 1 209 ? 4.293 12.636 -15.010 1.00 92.00 209 PHE A CA 1
ATOM 1797 C C . PHE A 1 209 ? 3.670 11.674 -16.039 1.00 92.00 209 PHE A C 1
ATOM 1799 O O . PHE A 1 209 ? 4.009 11.748 -17.218 1.00 92.00 209 PHE A O 1
ATOM 1806 N N . GLY A 1 210 ? 2.761 10.781 -15.629 1.00 89.12 210 GLY A N 1
ATOM 1807 C CA . GLY A 1 210 ? 2.111 9.822 -16.529 1.00 89.12 210 GLY A CA 1
ATOM 1808 C C . GLY A 1 210 ? 2.990 8.623 -16.897 1.00 89.12 210 GLY A C 1
ATOM 1809 O O . GLY A 1 210 ? 2.775 7.979 -17.923 1.00 89.12 210 GLY A O 1
ATOM 1810 N N . GLY A 1 211 ? 4.004 8.317 -16.089 1.00 89.06 211 GLY A N 1
ATOM 1811 C CA . GLY A 1 211 ? 4.734 7.058 -16.165 1.00 89.06 211 GLY A CA 1
ATOM 1812 C C . GLY A 1 211 ? 3.990 5.931 -15.454 1.00 89.06 211 GLY A C 1
ATOM 1813 O O . GLY A 1 211 ? 3.245 6.155 -14.503 1.00 89.06 211 GLY A O 1
ATOM 1814 N N . HIS A 1 212 ? 4.204 4.703 -15.925 1.00 89.06 212 HIS A N 1
ATOM 1815 C CA . HIS A 1 212 ? 3.417 3.540 -15.493 1.00 89.06 212 HIS A CA 1
ATOM 1816 C C . HIS A 1 212 ? 4.276 2.371 -15.013 1.00 89.06 212 HIS A C 1
ATOM 1818 O O . HIS A 1 212 ? 3.750 1.405 -14.467 1.00 89.06 212 HIS A O 1
ATOM 1824 N N . THR A 1 213 ? 5.584 2.403 -15.270 1.00 92.25 213 THR A N 1
ATOM 1825 C CA . THR A 1 213 ? 6.444 1.228 -15.120 1.00 92.25 213 THR A CA 1
ATOM 1826 C C . THR A 1 213 ? 7.795 1.605 -14.530 1.00 92.25 213 THR A C 1
ATOM 1828 O O . THR A 1 213 ? 8.465 2.522 -15.010 1.00 92.25 213 THR A O 1
ATOM 1831 N N . ILE A 1 214 ? 8.192 0.855 -13.504 1.00 94.00 214 ILE A N 1
ATOM 1832 C CA . ILE A 1 214 ? 9.458 0.994 -12.794 1.00 94.00 214 ILE A CA 1
ATOM 1833 C C . ILE A 1 214 ? 10.198 -0.342 -12.825 1.00 94.00 214 ILE A C 1
ATOM 1835 O O . ILE A 1 214 ? 9.647 -1.391 -12.490 1.00 94.00 214 ILE A O 1
ATOM 1839 N N . PHE A 1 215 ? 11.474 -0.283 -13.182 1.00 93.56 215 PHE A N 1
ATOM 1840 C CA . PHE A 1 215 ? 12.422 -1.378 -13.085 1.00 93.56 215 PHE A CA 1
ATOM 1841 C C . PHE A 1 215 ? 13.329 -1.139 -11.883 1.00 93.56 215 PHE A C 1
ATOM 1843 O O . PHE A 1 215 ? 13.975 -0.094 -11.800 1.00 93.56 215 PHE A O 1
ATOM 1850 N N . LEU A 1 216 ? 13.394 -2.102 -10.965 1.00 92.06 216 LEU A N 1
ATOM 1851 C CA . LEU A 1 216 ? 14.346 -2.084 -9.854 1.00 92.06 216 LEU A CA 1
ATOM 1852 C C . LEU A 1 216 ? 15.326 -3.241 -10.001 1.00 92.06 216 LEU A C 1
ATOM 1854 O O . LEU A 1 216 ? 14.956 -4.353 -10.392 1.00 92.06 216 LEU A O 1
ATOM 1858 N N . LYS A 1 217 ? 16.580 -3.003 -9.632 1.00 85.25 217 LYS A N 1
ATOM 1859 C CA . LYS A 1 217 ? 17.538 -4.090 -9.448 1.00 85.25 217 LYS A CA 1
ATOM 1860 C C . LYS A 1 217 ? 17.131 -4.928 -8.235 1.00 85.25 217 LYS A C 1
ATOM 1862 O O . LYS A 1 217 ? 16.862 -4.389 -7.161 1.00 85.25 217 LYS A O 1
ATOM 1867 N N . LYS A 1 218 ? 17.092 -6.255 -8.386 1.00 72.31 218 LYS A N 1
ATOM 1868 C CA . LYS A 1 218 ? 16.810 -7.157 -7.260 1.00 72.31 218 LYS A CA 1
ATOM 1869 C C . LYS A 1 218 ? 17.955 -7.079 -6.248 1.00 72.31 218 LYS A C 1
ATOM 1871 O O . LYS A 1 218 ? 19.065 -7.522 -6.537 1.00 72.31 218 LYS A O 1
ATOM 1876 N N . LYS A 1 219 ? 17.671 -6.617 -5.029 1.00 68.94 219 LYS A N 1
ATOM 1877 C CA . LYS A 1 219 ? 18.567 -6.829 -3.888 1.00 68.94 219 LYS A CA 1
ATOM 1878 C C . LYS A 1 219 ? 18.385 -8.269 -3.407 1.00 68.94 219 LYS A C 1
ATOM 1880 O O . LYS A 1 219 ? 17.414 -8.557 -2.722 1.00 68.94 219 LYS A O 1
ATOM 1885 N N . LYS A 1 220 ? 19.274 -9.187 -3.795 1.00 63.19 220 LYS A N 1
ATOM 1886 C CA . LYS A 1 220 ? 19.280 -10.541 -3.217 1.00 63.19 220 LYS A CA 1
ATOM 1887 C C . LYS A 1 220 ? 19.815 -10.456 -1.789 1.00 63.19 220 LYS A C 1
ATOM 1889 O O . LYS A 1 220 ? 20.958 -10.037 -1.603 1.00 63.19 220 LYS A O 1
ATOM 1894 N N . LYS A 1 221 ? 19.027 -10.860 -0.789 1.00 62.44 221 LYS A N 1
ATOM 1895 C CA . LYS A 1 221 ? 19.591 -11.135 0.541 1.00 62.44 221 LYS A CA 1
ATOM 1896 C C . LYS A 1 221 ? 20.418 -12.427 0.478 1.00 62.44 221 LYS A C 1
ATOM 1898 O O . LYS A 1 221 ? 20.115 -13.344 -0.290 1.00 62.44 221 LYS A O 1
ATOM 1903 N N . ILE A 1 222 ? 21.477 -12.496 1.284 1.00 55.59 222 ILE A N 1
ATOM 1904 C CA . ILE A 1 222 ? 22.269 -13.722 1.457 1.00 55.59 222 ILE A CA 1
ATOM 1905 C C . ILE A 1 222 ? 21.301 -14.818 1.943 1.00 55.59 222 ILE A C 1
ATOM 1907 O O . ILE A 1 222 ? 20.555 -14.593 2.891 1.00 55.59 222 ILE A O 1
ATOM 1911 N N . ASN A 1 223 ? 21.279 -15.969 1.260 1.00 57.94 223 ASN A N 1
ATOM 1912 C CA . ASN A 1 223 ? 20.386 -17.123 1.494 1.00 57.94 223 ASN A CA 1
ATOM 1913 C C . ASN A 1 223 ? 18.912 -16.974 1.068 1.00 57.94 223 ASN A C 1
ATOM 1915 O O . ASN A 1 223 ? 18.086 -17.837 1.379 1.00 57.94 223 ASN A O 1
ATOM 1919 N N . GLU A 1 224 ? 18.554 -15.933 0.316 1.00 62.44 224 GLU A N 1
ATOM 1920 C CA . GLU A 1 224 ? 17.187 -15.771 -0.178 1.00 62.44 224 GLU A CA 1
ATOM 1921 C C . GLU A 1 224 ? 16.859 -16.787 -1.289 1.00 62.44 224 GLU A C 1
ATOM 1923 O O . GLU A 1 224 ? 17.261 -16.636 -2.443 1.00 62.44 224 GLU A O 1
ATOM 1928 N N . LYS A 1 225 ? 16.095 -17.833 -0.943 1.00 58.19 225 LYS A N 1
ATOM 1929 C CA . LYS A 1 225 ? 15.633 -18.867 -1.892 1.00 58.19 225 LYS A CA 1
ATOM 1930 C C . LYS A 1 225 ? 14.490 -18.396 -2.802 1.00 58.19 225 LYS A C 1
ATOM 1932 O O . LYS A 1 225 ? 14.217 -19.022 -3.822 1.00 58.19 225 LYS A O 1
ATOM 1937 N N . LYS A 1 226 ? 13.787 -17.317 -2.438 1.00 61.88 226 LYS A N 1
ATOM 1938 C CA . LYS A 1 226 ? 12.602 -16.849 -3.170 1.00 61.88 226 LYS A CA 1
ATOM 1939 C C . LYS A 1 226 ? 13.010 -16.080 -4.431 1.00 61.88 226 LYS A C 1
ATOM 1941 O O . LYS A 1 226 ? 13.740 -15.087 -4.393 1.00 61.88 226 LYS A O 1
ATOM 1946 N N . ASN A 1 227 ? 12.498 -16.525 -5.579 1.00 66.81 227 ASN A N 1
ATOM 1947 C CA . ASN A 1 227 ? 12.692 -15.820 -6.848 1.00 66.81 227 ASN A CA 1
ATOM 1948 C C . ASN A 1 227 ? 11.862 -14.532 -6.940 1.00 66.81 227 ASN A C 1
ATOM 1950 O O . ASN A 1 227 ? 12.285 -13.603 -7.624 1.00 66.81 227 ASN A O 1
ATOM 1954 N N . THR A 1 228 ? 10.764 -14.441 -6.192 1.00 76.50 228 THR A N 1
ATOM 1955 C CA . THR A 1 228 ? 9.859 -13.287 -6.137 1.00 76.50 228 THR A CA 1
ATOM 1956 C C . THR A 1 228 ? 10.429 -12.148 -5.296 1.00 76.50 228 THR A C 1
ATOM 1958 O O . THR A 1 228 ? 10.943 -12.398 -4.209 1.00 76.50 228 THR A O 1
ATOM 1961 N N . VAL A 1 229 ? 10.280 -10.904 -5.754 1.00 85.69 229 VAL A N 1
ATOM 1962 C CA . VAL A 1 229 ? 10.691 -9.705 -5.005 1.00 85.69 229 VAL A CA 1
ATOM 1963 C C . VAL A 1 229 ? 9.445 -9.013 -4.465 1.00 85.69 229 VAL A C 1
ATOM 1965 O O . VAL A 1 229 ? 8.563 -8.663 -5.247 1.00 85.69 229 VAL A O 1
ATOM 1968 N N . LYS A 1 230 ? 9.345 -8.859 -3.142 1.00 88.56 230 LYS A N 1
ATOM 1969 C CA . LYS A 1 230 ? 8.226 -8.166 -2.487 1.00 88.56 230 LYS A CA 1
ATOM 1970 C C . LYS A 1 230 ? 8.328 -6.655 -2.716 1.00 88.56 230 LYS A C 1
ATOM 1972 O O . LYS A 1 230 ? 9.427 -6.109 -2.769 1.00 88.56 230 LYS A O 1
ATOM 1977 N N . ILE A 1 231 ? 7.183 -5.988 -2.835 1.00 91.62 231 ILE A N 1
ATOM 1978 C CA . ILE A 1 231 ? 7.099 -4.525 -2.790 1.00 91.62 231 ILE A CA 1
ATOM 1979 C C . ILE A 1 231 ? 6.728 -4.132 -1.364 1.00 91.62 231 ILE A C 1
ATOM 1981 O O . ILE A 1 231 ? 5.600 -4.346 -0.925 1.00 91.62 231 ILE A O 1
ATOM 1985 N N . ASP A 1 232 ? 7.689 -3.560 -0.653 1.00 91.81 232 ASP A N 1
ATOM 1986 C CA . ASP A 1 232 ? 7.549 -3.196 0.751 1.00 91.81 232 ASP A CA 1
ATOM 1987 C C . ASP A 1 232 ? 6.533 -2.059 0.964 1.00 91.81 232 ASP A C 1
ATOM 1989 O O . ASP A 1 232 ? 6.560 -1.036 0.272 1.00 91.81 232 ASP A O 1
ATOM 1993 N N . THR A 1 233 ? 5.690 -2.176 1.997 1.00 95.12 233 THR A N 1
ATOM 1994 C CA . THR A 1 233 ? 4.756 -1.112 2.413 1.00 95.12 233 THR A CA 1
ATOM 1995 C C . THR A 1 233 ? 5.419 0.265 2.612 1.00 95.12 233 THR A C 1
ATOM 1997 O O . THR A 1 233 ? 4.806 1.262 2.226 1.00 95.12 233 THR A O 1
ATOM 2000 N N . PRO A 1 234 ? 6.656 0.400 3.138 1.00 95.81 234 PRO A N 1
ATOM 2001 C CA . PRO A 1 234 ? 7.376 1.673 3.126 1.00 95.81 234 PRO A CA 1
ATOM 2002 C C . PRO A 1 234 ? 7.392 2.409 1.777 1.00 95.81 234 PRO A C 1
ATOM 2004 O O . PRO A 1 234 ? 7.243 3.629 1.783 1.00 95.81 234 PRO A O 1
ATOM 2007 N N . ILE A 1 235 ? 7.518 1.698 0.646 1.00 96.31 235 ILE A N 1
ATOM 2008 C CA . ILE A 1 235 ? 7.474 2.282 -0.709 1.00 96.31 235 ILE A CA 1
ATOM 2009 C C . ILE A 1 235 ? 6.068 2.819 -1.004 1.00 96.31 235 ILE A C 1
ATOM 2011 O O . ILE A 1 235 ? 5.901 3.919 -1.533 1.00 96.31 235 ILE A O 1
ATOM 2015 N N . LEU A 1 236 ? 5.033 2.062 -0.635 1.00 97.19 236 LEU A N 1
ATOM 2016 C CA . LEU A 1 236 ? 3.637 2.482 -0.775 1.00 97.19 236 LEU A CA 1
ATOM 2017 C C . LEU A 1 236 ? 3.322 3.721 0.069 1.00 97.19 236 LEU A C 1
ATOM 2019 O O . LEU A 1 236 ? 2.693 4.664 -0.413 1.00 97.19 236 LEU A O 1
ATOM 2023 N N . HIS A 1 237 ? 3.823 3.754 1.299 1.00 97.19 237 HIS A N 1
ATOM 2024 C CA . HIS A 1 237 ? 3.618 4.867 2.210 1.00 97.19 237 HIS A CA 1
ATOM 2025 C C . HIS A 1 237 ? 4.340 6.142 1.746 1.00 97.19 237 HIS A C 1
ATOM 2027 O O . HIS A 1 237 ? 3.720 7.204 1.672 1.00 97.19 237 HIS A O 1
ATOM 2033 N N . SER A 1 238 ? 5.631 6.064 1.401 1.00 97.00 238 SER A N 1
ATOM 2034 C CA . SER A 1 238 ? 6.410 7.227 0.936 1.00 97.00 238 SER A CA 1
ATOM 2035 C C . SER A 1 238 ? 5.929 7.752 -0.421 1.00 97.00 238 SER A C 1
ATOM 2037 O O . SER A 1 238 ? 5.921 8.960 -0.650 1.00 97.00 238 SER A O 1
ATOM 2039 N N . SER A 1 239 ? 5.423 6.870 -1.287 1.00 97.56 239 SER A N 1
ATOM 2040 C CA . SER A 1 239 ? 4.829 7.247 -2.575 1.00 97.56 239 SER A CA 1
ATOM 2041 C C . SER A 1 239 ? 3.421 7.843 -2.472 1.00 97.56 239 SER A C 1
ATOM 2043 O O . SER A 1 239 ? 2.840 8.236 -3.488 1.00 97.56 239 SER A O 1
ATOM 2045 N N . VAL A 1 240 ? 2.860 7.927 -1.260 1.00 96.69 240 VAL A N 1
ATOM 2046 C CA . VAL A 1 240 ? 1.494 8.407 -1.002 1.00 96.69 240 VAL A CA 1
ATOM 2047 C C . VAL A 1 240 ? 0.462 7.596 -1.792 1.00 96.69 240 VAL A C 1
ATOM 2049 O O . VAL A 1 240 ? -0.498 8.134 -2.337 1.00 96.69 240 VAL A O 1
ATOM 2052 N N . GLY A 1 241 ? 0.682 6.283 -1.878 1.00 97.06 241 GLY A N 1
ATOM 2053 C CA . GLY A 1 241 ? -0.217 5.357 -2.556 1.00 97.06 241 GLY A CA 1
ATOM 2054 C C . GLY A 1 241 ? 0.013 5.189 -4.061 1.00 97.06 241 GLY A C 1
ATOM 2055 O O . GLY A 1 241 ? -0.496 4.238 -4.646 1.00 97.06 241 GLY A O 1
ATOM 2056 N N . SER A 1 242 ? 0.804 6.058 -4.699 1.00 97.25 242 SER A N 1
ATOM 2057 C CA . SER A 1 242 ? 1.010 6.016 -6.156 1.00 97.25 242 SER A CA 1
ATOM 2058 C C . SER A 1 242 ? 1.686 4.734 -6.648 1.00 97.25 242 SER A C 1
ATOM 2060 O O . SER A 1 242 ? 1.363 4.266 -7.739 1.00 97.25 242 SER A O 1
ATOM 2062 N N . SER A 1 243 ? 2.555 4.105 -5.844 1.00 96.88 243 SER A N 1
ATOM 2063 C CA . SER A 1 243 ? 3.157 2.815 -6.211 1.00 96.88 243 SER A CA 1
ATOM 2064 C C . SER A 1 243 ? 2.122 1.693 -6.376 1.00 96.88 243 SER A C 1
ATOM 2066 O O . SER A 1 243 ? 2.397 0.700 -7.052 1.00 96.88 243 SER A O 1
ATOM 2068 N N . GLU A 1 244 ? 0.911 1.841 -5.829 1.00 96.69 244 GLU A N 1
ATOM 2069 C CA . GLU A 1 244 ? -0.168 0.872 -6.034 1.00 96.69 244 GLU A CA 1
ATOM 2070 C C . GLU A 1 244 ? -0.642 0.819 -7.493 1.00 96.69 244 GLU A C 1
ATOM 2072 O O . GLU A 1 244 ? -1.081 -0.221 -7.976 1.00 96.69 244 GLU A O 1
ATOM 2077 N N . PHE A 1 245 ? -0.475 1.921 -8.223 1.00 95.25 245 PHE A N 1
ATOM 2078 C CA . PHE A 1 245 ? -0.899 2.072 -9.614 1.00 95.25 245 PHE A CA 1
ATOM 2079 C C . PHE A 1 245 ? 0.240 1.886 -10.624 1.00 95.25 245 PHE A C 1
ATOM 2081 O O . PHE A 1 245 ? 0.002 1.955 -11.828 1.00 95.25 245 PHE A O 1
ATOM 2088 N N . LEU A 1 246 ? 1.466 1.651 -10.151 1.00 94.44 246 LEU A N 1
ATOM 2089 C CA . LEU A 1 246 ? 2.633 1.422 -10.997 1.00 94.44 246 LEU A CA 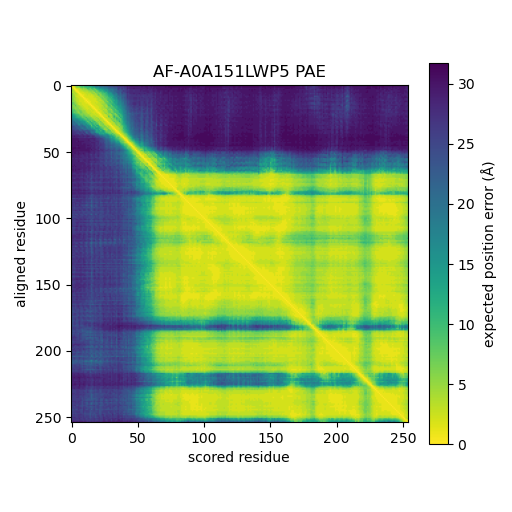1
ATOM 2090 C C . LEU A 1 246 ? 2.935 -0.072 -11.129 1.00 94.44 246 LEU A C 1
ATOM 2092 O O . LEU A 1 246 ? 2.759 -0.859 -10.191 1.00 94.44 246 LEU A O 1
ATOM 2096 N N . ASN A 1 247 ? 3.448 -0.439 -12.300 1.00 92.88 247 ASN A N 1
ATOM 2097 C CA . ASN A 1 247 ? 3.970 -1.766 -12.584 1.00 92.88 247 ASN A CA 1
ATOM 2098 C C . ASN A 1 247 ? 5.436 -1.838 -12.169 1.00 92.88 247 ASN A C 1
ATOM 2100 O O . ASN A 1 247 ? 6.253 -1.034 -12.618 1.00 92.88 247 ASN A O 1
ATOM 2104 N N . PHE A 1 248 ? 5.774 -2.823 -11.343 1.00 94.12 248 PHE A N 1
ATOM 2105 C CA . PHE A 1 248 ? 7.141 -3.054 -10.900 1.00 94.12 248 PHE A CA 1
ATOM 2106 C C . PHE A 1 248 ? 7.708 -4.302 -11.558 1.00 94.12 248 PHE A C 1
ATOM 2108 O O . PHE A 1 248 ? 7.122 -5.383 -11.472 1.00 94.12 248 PHE A O 1
ATOM 2115 N N . TYR A 1 249 ? 8.888 -4.154 -12.147 1.00 92.88 249 TYR A N 1
ATOM 2116 C CA . TYR A 1 249 ? 9.661 -5.256 -12.695 1.00 92.88 249 TYR A CA 1
ATOM 2117 C C . TYR A 1 249 ? 11.017 -5.336 -12.013 1.00 92.88 249 TYR A C 1
ATOM 2119 O O . TYR A 1 249 ? 11.672 -4.316 -11.796 1.00 92.88 249 TYR A O 1
ATOM 2127 N N . HIS A 1 250 ? 11.451 -6.546 -11.679 1.00 91.00 250 HIS A N 1
ATOM 2128 C CA . HIS A 1 250 ? 12.788 -6.757 -11.146 1.00 91.00 250 HIS A CA 1
ATOM 2129 C C . HIS A 1 250 ? 13.754 -7.187 -12.256 1.00 91.00 250 HIS A C 1
ATOM 2131 O O . HIS A 1 250 ? 13.434 -8.032 -13.100 1.00 91.00 250 HIS A O 1
ATOM 2137 N N . ILE A 1 251 ? 14.959 -6.621 -12.225 1.00 87.81 251 ILE A N 1
ATOM 2138 C CA . ILE A 1 251 ? 16.074 -6.985 -13.101 1.00 87.81 251 ILE A CA 1
ATOM 2139 C C . ILE A 1 251 ? 17.180 -7.583 -12.231 1.00 87.81 251 ILE A C 1
ATOM 2141 O O . ILE A 1 251 ? 17.570 -7.005 -11.217 1.00 87.81 251 ILE A O 1
ATOM 2145 N N . ASN A 1 252 ? 17.652 -8.776 -12.597 1.00 77.25 252 ASN A N 1
ATOM 2146 C CA . ASN A 1 252 ? 18.707 -9.456 -11.841 1.00 77.25 252 ASN A CA 1
ATOM 2147 C C . ASN A 1 252 ? 20.098 -8.936 -12.228 1.00 77.25 252 ASN A C 1
ATOM 2149 O O . ASN A 1 252 ? 20.905 -8.692 -11.339 1.00 77.25 252 ASN A O 1
ATOM 2153 N N . ASN A 1 253 ? 20.329 -8.718 -13.526 1.00 72.69 253 ASN A N 1
ATOM 2154 C CA . ASN A 1 253 ? 21.547 -8.135 -14.084 1.00 72.69 253 ASN A CA 1
ATOM 2155 C C . ASN A 1 253 ? 21.120 -6.989 -15.006 1.00 72.69 253 ASN A C 1
ATOM 2157 O O . ASN A 1 253 ? 20.437 -7.250 -15.998 1.00 72.69 253 ASN A O 1
ATOM 2161 N N . MET A 1 254 ? 21.431 -5.754 -14.611 1.00 65.62 254 MET A N 1
ATOM 2162 C CA . MET A 1 254 ? 21.265 -4.565 -15.453 1.00 65.62 254 MET A CA 1
ATOM 2163 C C . MET A 1 254 ? 22.500 -4.373 -16.316 1.00 65.62 254 MET A C 1
ATOM 2165 O O . MET A 1 254 ? 23.598 -4.641 -15.780 1.00 65.62 254 MET A O 1
#

Mean predicted aligned error: 13.22 Å

Organism: NCBI:txid647221

Secondary structure (DSSP, 8-state):
--HHHHHHHHHHHHHHHHHHHHHHHHHHHHHHHHHHHT---------TTSHHHHHHHHHHHHHHHHHHHHHHHHHHHHHHH-SEEEEESHHHHHHHHHH--S-EEEEEEETT--GGG-TTHHHHHHHHHHHHHTT-EEEEE-HHHHHHHTTT---TTEEEEEEPPEEEEHHHHHHHGGG-S-S---EEEESS---HHHHHHHHHHHHHTT--EEEEE--PPTT----SEE--HHHHHHTTTGGGGSEEEEES--

Nearest PDB structures (foldseek):
  1gz0-assembly4_D  TM=7.088E-01  e=7.963E-11  Escherichia coli
  6yxx-assembly1_EF  TM=7.326E-01  e=3.108E-05  Trypanosoma brucei brucei
  1zco-assembly1_A  TM=5.908E-01  e=1.539E+00  Pyrococcus furiosus
  4grs-assembly1_C  TM=5.930E-01  e=1.448E+00  Thermotoga maritima MSB8
  4grs-assembly1_B  TM=5.929E-01  e=2.658E+00  Thermotoga maritima MSB8

InterPro domains:
  IPR013123 RNA 2-O ribose methyltransferase, substrate binding [PF08032] (86-163)
  IPR013123 RNA 2-O ribose methyltransferase, substrate binding [SM00967] (86-167)
  IPR029026 tRNA (guanine-N1-)-methyltransferase, N-terminal [G3DSA:3.40.1280.10] (165-254)
  IPR029028 Alpha/beta knot methyltransferases [SSF75217] (176-253)
  IPR029064 Ribosomal protein eL30-like superfamily [G3DSA:3.30.1330.30] (75-163)
  IPR029064 Ribosomal protein eL30-like superfamily [SSF55315] (75-162)
  IPR047182 rRNA methyltransferase 1, mitochondrial [PTHR46103] (62-254)

Foldseek 3Di:
DDPVVVVVVVVVVVVVVVVVVVVVVVCVVVVVVVVVVPPPPPPVDDDPPCPVVVVVVVVVVVVVVVQLVVLQVVLVVVVVPDFKAKAADLLLLLLCLVLVPWDWAAKEFAQPDDLVPDPPSVSVVVNVVSCVVVVHHYHYDHPVVVCSNNSNDHRVRMMTITGWDWAAAVVVCVVCVVVDPDPDADEEEDEPPDDLLVLLVVLLVCVVVVHAEYEYEDPDDVPDPDPIHTNHSSSCVSNSNSVSRHHYHYDPDD

Radius of gyration: 23.56 Å; Cα contacts (8 Å, |Δi|>4): 303; chains: 1; bounding box: 46×58×72 Å